Protein AF-A0A383E8A1-F1 (afdb_monomer)

pLDDT: mean 84.48, std 9.73, range [50.38, 95.12]

Secondary structure (DSSP, 8-state):
---HHHHHHHHT----EEEEEE-TT----TT-GGGPPTTEEEEEESSSTT-EEEEEEEEEEEGGGEEEEEEEE-TTT--EEEEEEE-HHHHHHHHHHHHTTTTSBEEEEETTEEEE--B--S---SSEEEE-SS--HHHHHHHHHHHHH---SS-----------HHHHHHHHHHHHHHHHHHHHHHHHHHHHHHTHHHHHHHHHHHHHHHHHHHHHHHTT----HHHHHH-

Structure (mmCIF, N/CA/C/O backbone):
data_AF-A0A383E8A1-F1
#
_entry.id   AF-A0A383E8A1-F1
#
loop_
_atom_site.group_PDB
_atom_site.id
_atom_site.type_symbol
_atom_site.label_atom_id
_atom_site.label_alt_id
_atom_site.label_comp_id
_atom_site.label_asym_id
_atom_site.label_entity_id
_atom_site.label_seq_id
_atom_site.pdbx_PDB_ins_code
_atom_site.Cartn_x
_atom_site.Cartn_y
_atom_site.Cartn_z
_atom_site.occupancy
_atom_site.B_iso_or_equiv
_atom_site.auth_seq_id
_atom_site.auth_comp_id
_atom_site.auth_asym_id
_atom_site.auth_atom_id
_atom_site.pdbx_PDB_model_num
ATOM 1 N N . LEU A 1 1 ? 12.518 2.433 -11.054 1.00 50.38 1 LEU A N 1
ATOM 2 C CA . LEU A 1 1 ? 12.290 1.403 -10.007 1.00 50.38 1 LEU A CA 1
ATOM 3 C C . LEU A 1 1 ? 13.222 1.806 -8.884 1.00 50.38 1 LEU A C 1
ATOM 5 O O . LEU A 1 1 ? 14.350 1.339 -8.847 1.00 50.38 1 LEU A O 1
ATOM 9 N N . ASP A 1 2 ? 12.811 2.803 -8.103 1.00 59.44 2 ASP A N 1
ATOM 10 C CA . ASP A 1 2 ? 13.796 3.727 -7.521 1.00 59.44 2 ASP A CA 1
ATOM 11 C C . ASP A 1 2 ? 14.198 3.368 -6.086 1.00 59.44 2 ASP A C 1
ATOM 13 O O . ASP A 1 2 ? 15.206 3.873 -5.607 1.00 59.44 2 ASP A O 1
ATOM 17 N N . ASP A 1 3 ? 13.490 2.432 -5.443 1.00 72.12 3 ASP A N 1
ATOM 18 C CA . ASP A 1 3 ? 13.903 1.875 -4.153 1.00 72.12 3 ASP A CA 1
ATOM 19 C C . ASP A 1 3 ? 13.436 0.410 -3.970 1.00 72.12 3 ASP A C 1
ATOM 21 O O . ASP A 1 3 ? 12.262 0.152 -3.675 1.00 72.12 3 ASP A O 1
ATOM 25 N N . PRO A 1 4 ? 14.323 -0.582 -4.171 1.00 75.44 4 PRO A N 1
ATOM 26 C CA . PRO A 1 4 ? 14.000 -1.982 -3.927 1.00 75.44 4 PRO A CA 1
ATOM 27 C C . PRO A 1 4 ? 13.783 -2.297 -2.440 1.00 75.44 4 PRO A C 1
ATOM 29 O O . PRO A 1 4 ? 13.060 -3.248 -2.146 1.00 75.44 4 PRO A O 1
ATOM 32 N N . GLU A 1 5 ? 14.350 -1.536 -1.498 1.00 78.12 5 GLU A N 1
ATOM 33 C CA . GLU A 1 5 ? 14.143 -1.779 -0.063 1.00 78.12 5 GLU A CA 1
ATOM 34 C C . GLU A 1 5 ? 12.720 -1.437 0.371 1.00 78.12 5 GLU A C 1
ATOM 36 O O . GLU A 1 5 ? 12.094 -2.209 1.102 1.00 78.12 5 GLU A O 1
ATOM 41 N N . ARG A 1 6 ? 12.158 -0.348 -0.160 1.00 75.25 6 ARG A N 1
ATOM 42 C CA . ARG A 1 6 ? 10.754 0.016 0.065 1.00 75.25 6 ARG A CA 1
ATOM 43 C C . ARG A 1 6 ? 9.785 -1.078 -0.383 1.00 75.25 6 ARG A C 1
ATOM 45 O O . ARG A 1 6 ? 8.838 -1.401 0.322 1.00 75.25 6 ARG A O 1
ATOM 52 N N . ILE A 1 7 ? 10.014 -1.697 -1.540 1.00 75.31 7 ILE A N 1
ATOM 53 C CA . ILE A 1 7 ? 9.148 -2.797 -1.995 1.00 75.31 7 ILE A CA 1
ATOM 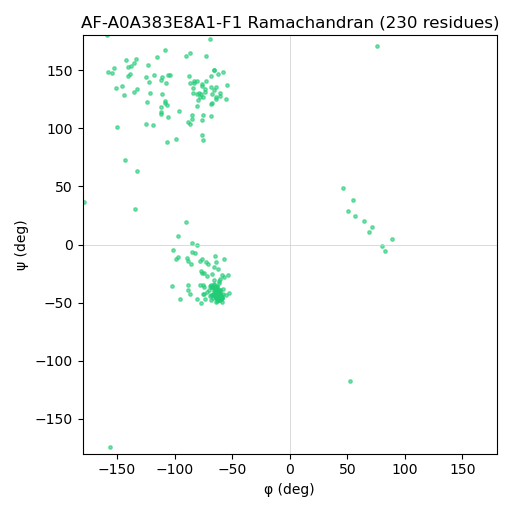54 C C . ILE A 1 7 ? 9.306 -4.026 -1.089 1.00 75.31 7 ILE A C 1
ATOM 56 O O . ILE A 1 7 ? 8.319 -4.702 -0.802 1.00 75.31 7 ILE A O 1
ATOM 60 N N . LYS A 1 8 ? 10.519 -4.306 -0.591 1.00 76.62 8 LYS A N 1
ATOM 61 C CA . LYS A 1 8 ? 10.756 -5.413 0.353 1.00 76.62 8 LYS A CA 1
ATOM 62 C C . LYS A 1 8 ? 9.971 -5.225 1.651 1.00 76.62 8 LYS A C 1
ATOM 64 O O . LYS A 1 8 ? 9.365 -6.187 2.119 1.00 76.62 8 LYS A O 1
ATOM 69 N N . SER A 1 9 ? 9.956 -4.014 2.213 1.00 75.94 9 SER A N 1
ATOM 70 C CA . SER A 1 9 ? 9.214 -3.744 3.450 1.00 75.94 9 SER A CA 1
ATOM 71 C C . SER A 1 9 ? 7.704 -3.912 3.261 1.00 75.94 9 SER A C 1
ATOM 73 O O . SER A 1 9 ? 7.050 -4.466 4.140 1.00 75.94 9 SER A O 1
ATOM 75 N N . LEU A 1 10 ? 7.167 -3.534 2.096 1.00 76.12 10 LEU A N 1
ATOM 76 C CA . LEU A 1 10 ? 5.751 -3.720 1.769 1.00 76.12 10 LEU A CA 1
ATOM 77 C C . LEU A 1 10 ? 5.389 -5.192 1.507 1.00 76.12 10 LEU A C 1
ATOM 79 O O . LEU A 1 10 ? 4.352 -5.659 1.966 1.00 76.12 10 LEU A O 1
ATOM 83 N N . LEU A 1 11 ? 6.239 -5.949 0.806 1.00 72.75 11 LEU A N 1
ATOM 84 C CA . LEU A 1 11 ? 5.983 -7.363 0.490 1.00 72.75 11 LEU A CA 1
ATOM 85 C C . LEU A 1 11 ? 6.158 -8.306 1.690 1.00 72.75 11 LEU A C 1
ATOM 87 O O . LEU A 1 11 ? 5.589 -9.395 1.696 1.00 72.75 11 LEU A O 1
ATOM 91 N N . GLY A 1 12 ? 6.962 -7.923 2.683 1.00 71.69 12 GLY A N 1
ATOM 92 C CA . GLY A 1 12 ? 7.163 -8.710 3.902 1.00 71.69 12 GLY A CA 1
ATOM 93 C C . GLY A 1 12 ? 6.022 -8.598 4.919 1.00 71.69 12 GLY A C 1
ATOM 94 O O . GLY A 1 12 ? 5.966 -9.395 5.856 1.00 71.69 12 GLY A O 1
ATOM 95 N N . GLN A 1 13 ? 5.121 -7.622 4.762 1.00 74.00 13 GLN A N 1
ATOM 96 C CA . GLN A 1 13 ? 3.993 -7.420 5.671 1.00 74.00 13 GLN A CA 1
ATOM 97 C C . GLN A 1 13 ? 2.848 -8.377 5.357 1.00 74.00 13 GLN A C 1
ATOM 99 O O . GLN A 1 13 ? 2.540 -8.646 4.200 1.00 74.00 13 GLN A O 1
ATOM 104 N N . THR A 1 14 ? 2.194 -8.889 6.403 1.00 74.94 14 THR A N 1
ATOM 105 C CA . THR A 1 14 ? 1.073 -9.822 6.219 1.00 74.94 14 THR A CA 1
ATOM 106 C C . THR A 1 14 ? -0.183 -9.071 5.785 1.00 74.94 14 THR A C 1
ATOM 108 O O . THR A 1 14 ? -1.031 -9.669 5.133 1.00 74.94 14 THR A O 1
ATOM 111 N N . ALA A 1 15 ? -0.292 -7.775 6.109 1.00 82.56 15 ALA A N 1
ATOM 112 C CA . ALA A 1 15 ? -1.402 -6.893 5.751 1.00 82.56 15 ALA A CA 1
ATOM 113 C C . ALA A 1 15 ? -2.772 -7.439 6.198 1.00 82.56 15 ALA A C 1
ATOM 115 O O . ALA A 1 15 ? -3.792 -7.324 5.509 1.00 82.56 15 ALA A O 1
ATOM 116 N N . LYS A 1 16 ? -2.820 -8.051 7.386 1.00 88.50 16 LYS A N 1
ATOM 117 C CA . LYS A 1 16 ? -4.042 -8.609 7.961 1.00 88.50 16 LYS A CA 1
ATOM 118 C C . LYS A 1 16 ? -4.933 -7.492 8.499 1.00 88.50 16 LYS A C 1
ATOM 120 O O . LYS A 1 16 ? -4.861 -7.120 9.670 1.00 88.50 16 LYS A O 1
ATOM 125 N N . LEU A 1 17 ? -5.813 -6.995 7.635 1.00 90.88 17 LEU A N 1
ATOM 126 C CA . LEU A 1 17 ? -6.834 -6.012 7.987 1.00 90.88 17 LEU A CA 1
ATOM 127 C C . LEU A 1 17 ? -8.008 -6.674 8.725 1.00 90.88 17 LEU A C 1
ATOM 129 O O . LEU A 1 17 ? -8.601 -7.639 8.241 1.00 90.88 17 LEU A O 1
ATOM 133 N N . THR A 1 18 ? -8.402 -6.128 9.873 1.00 93.00 18 THR A N 1
ATOM 134 C CA . THR A 1 18 ? -9.615 -6.533 10.593 1.00 93.00 18 THR A CA 1
ATOM 135 C C . THR A 1 18 ? -10.342 -5.336 11.191 1.00 93.00 18 THR A C 1
ATOM 137 O O . THR A 1 18 ? -9.732 -4.377 11.652 1.00 93.00 18 THR A O 1
ATOM 140 N N . PHE A 1 19 ? -11.668 -5.411 11.214 1.00 93.31 19 PHE A N 1
ATOM 141 C CA . PHE A 1 19 ? -12.538 -4.414 11.820 1.00 93.31 19 PHE A CA 1
ATOM 142 C C . PHE A 1 19 ? -13.152 -4.982 13.092 1.00 93.31 19 PHE A C 1
ATOM 144 O O . PHE A 1 19 ? -13.828 -6.020 13.072 1.00 93.31 19 PHE A O 1
ATOM 151 N N . GLN A 1 20 ? -12.907 -4.305 14.207 1.00 94.12 20 GLN A N 1
ATOM 152 C CA . GLN A 1 20 ? -13.228 -4.784 15.546 1.00 94.12 20 GLN A CA 1
ATOM 153 C C . GLN A 1 20 ? -13.812 -3.643 16.388 1.00 94.12 20 GLN A C 1
ATOM 155 O O . GLN A 1 20 ? -13.569 -2.468 16.137 1.00 94.12 20 GLN A O 1
ATOM 160 N N . LEU A 1 21 ? -14.627 -3.966 17.392 1.00 92.88 21 LEU A N 1
ATOM 161 C CA . LEU A 1 21 ? -15.168 -2.939 18.290 1.00 92.88 21 LEU A CA 1
ATOM 162 C C . LEU A 1 21 ? -14.157 -2.601 19.383 1.00 92.88 21 LEU A C 1
ATOM 164 O O . LEU A 1 21 ? -13.578 -3.508 19.982 1.00 92.88 21 LEU A O 1
ATOM 168 N N . VAL A 1 22 ? -14.032 -1.314 19.700 1.00 90.38 22 VAL A N 1
ATOM 169 C CA . VAL A 1 22 ? -13.313 -0.872 20.899 1.00 90.38 22 VAL A CA 1
ATOM 170 C C . VAL A 1 22 ? -14.170 -1.176 22.125 1.00 90.38 22 VAL A C 1
ATOM 172 O O . VAL A 1 22 ? -15.375 -0.904 22.151 1.00 90.38 22 VAL A O 1
ATOM 175 N N . ASP A 1 23 ? -13.556 -1.751 23.151 1.00 87.25 23 ASP A N 1
ATOM 176 C CA . ASP A 1 23 ? -14.204 -2.011 24.424 1.00 87.25 23 ASP A CA 1
ATOM 177 C C . ASP A 1 23 ? -14.065 -0.799 25.344 1.00 87.25 23 ASP A C 1
ATOM 179 O O . ASP A 1 23 ? -13.003 -0.526 25.888 1.00 87.25 23 ASP A O 1
ATOM 183 N N . GLN A 1 24 ? -15.154 -0.055 25.522 1.00 81.00 24 GLN A N 1
ATOM 184 C CA . GLN A 1 24 ? -15.161 1.157 26.348 1.00 81.00 24 GLN A CA 1
ATOM 185 C C . GLN A 1 24 ? -15.328 0.881 27.847 1.00 81.00 24 GLN A C 1
ATOM 187 O O . GLN A 1 24 ? -15.250 1.801 28.657 1.00 81.00 24 GLN A O 1
ATOM 192 N N . THR A 1 25 ? -15.599 -0.365 28.246 1.00 75.31 25 THR A N 1
ATOM 193 C CA . THR A 1 25 ? -15.833 -0.711 29.658 1.00 75.31 25 THR A CA 1
ATOM 194 C C . THR A 1 25 ? -14.557 -0.692 30.498 1.00 75.31 25 THR A C 1
ATOM 196 O O . THR A 1 25 ? -14.630 -0.708 31.724 1.00 75.31 25 THR A O 1
ATOM 199 N N . ALA A 1 26 ? -13.393 -0.678 29.850 1.00 67.69 26 ALA A N 1
ATOM 200 C CA . ALA A 1 26 ? -12.091 -0.564 30.480 1.00 67.69 26 ALA A CA 1
ATOM 201 C C . ALA A 1 26 ? -11.207 0.374 29.647 1.00 67.69 26 ALA A C 1
ATOM 203 O O . ALA A 1 26 ? -11.309 0.403 28.425 1.00 67.69 26 ALA A O 1
ATOM 204 N N . SER A 1 27 ? -10.327 1.120 30.310 1.00 66.56 27 SER A N 1
ATOM 205 C CA . SER A 1 27 ? -9.227 1.837 29.660 1.00 66.56 27 SER A CA 1
ATOM 206 C C . SER A 1 27 ? -7.930 1.096 29.953 1.00 66.56 27 SER A C 1
ATOM 208 O O . SER A 1 27 ? -7.786 0.524 31.038 1.00 66.56 27 SER A O 1
ATOM 210 N N . TYR A 1 28 ? -6.995 1.100 29.003 1.00 64.62 28 TYR A N 1
ATOM 211 C CA . TYR A 1 28 ? -5.670 0.538 29.237 1.00 64.62 28 TYR A CA 1
ATOM 212 C C . TYR A 1 28 ? -4.961 1.344 30.334 1.00 64.62 28 TYR A C 1
ATOM 214 O O . TYR A 1 28 ? -4.853 2.565 30.238 1.00 64.62 28 TYR A O 1
ATOM 222 N N . ASP A 1 29 ? -4.510 0.654 31.382 1.00 66.62 29 ASP A N 1
ATOM 223 C CA . ASP A 1 29 ? -3.702 1.216 32.463 1.00 66.62 29 ASP A CA 1
ATOM 224 C C . ASP A 1 29 ? -2.289 0.608 32.373 1.00 66.62 29 ASP A C 1
ATOM 226 O O . ASP A 1 29 ? -2.138 -0.596 32.621 1.00 66.62 29 ASP A O 1
ATOM 230 N N . PRO A 1 30 ? -1.254 1.403 32.029 1.00 64.31 30 PRO A N 1
ATOM 231 C CA . PRO A 1 30 ? 0.130 0.936 31.933 1.00 64.31 30 PRO A CA 1
ATOM 232 C C . PRO A 1 30 ? 0.657 0.300 33.226 1.00 64.31 30 PRO A C 1
ATOM 234 O O . PRO A 1 30 ? 1.522 -0.572 33.172 1.00 64.31 30 PRO A O 1
ATOM 237 N N . ASN A 1 31 ? 0.125 0.706 34.384 1.00 62.84 31 ASN A N 1
ATOM 238 C CA . ASN A 1 31 ? 0.554 0.222 35.695 1.00 62.84 31 ASN A CA 1
ATOM 239 C C . ASN A 1 31 ? -0.208 -1.033 36.145 1.00 62.84 31 ASN A C 1
ATOM 241 O O . ASN A 1 31 ? 0.187 -1.679 37.117 1.00 62.84 31 ASN A O 1
ATOM 245 N N . ASN A 1 32 ? -1.294 -1.402 35.458 1.00 64.69 32 ASN A N 1
ATOM 246 C CA . ASN A 1 32 ? -2.062 -2.602 35.774 1.00 64.69 32 ASN A CA 1
ATOM 247 C C . ASN A 1 32 ? -2.606 -3.307 34.513 1.00 64.69 32 ASN A C 1
ATOM 249 O O . ASN A 1 32 ? -3.819 -3.326 34.271 1.00 64.69 32 ASN A O 1
ATOM 253 N N . PRO A 1 33 ? -1.731 -3.975 33.735 1.00 63.06 33 PRO A N 1
ATOM 254 C CA . PRO A 1 33 ? -2.104 -4.628 32.477 1.00 63.06 33 PRO A CA 1
ATOM 255 C C . PRO A 1 33 ? -3.081 -5.810 32.638 1.00 63.06 33 PRO A C 1
ATOM 257 O O . PRO A 1 33 ? -3.630 -6.293 31.653 1.00 63.06 33 PRO A O 1
ATOM 260 N N . LYS A 1 34 ? -3.351 -6.283 33.866 1.00 60.41 34 LYS A N 1
ATOM 261 C CA . LYS A 1 34 ? -4.276 -7.403 34.144 1.00 60.41 34 LYS A CA 1
ATOM 262 C C . LYS A 1 34 ? -5.759 -7.015 34.146 1.00 60.41 34 LYS A C 1
ATOM 264 O O . LYS A 1 34 ? -6.606 -7.880 34.355 1.00 60.41 34 LYS A O 1
ATOM 269 N N . LYS A 1 35 ? -6.095 -5.745 33.913 1.00 67.44 35 LYS A N 1
ATOM 270 C CA . LYS A 1 35 ? -7.481 -5.248 33.928 1.00 67.44 35 LYS A CA 1
ATOM 271 C C . LYS A 1 35 ? -8.189 -5.321 32.566 1.00 67.44 35 LYS A C 1
ATOM 273 O O . LYS A 1 35 ? -9.179 -4.625 32.355 1.00 67.44 35 LYS A O 1
ATOM 278 N N . ILE A 1 36 ? -7.690 -6.144 31.643 1.00 77.38 36 ILE A N 1
ATOM 279 C CA . ILE A 1 36 ? -8.300 -6.339 30.324 1.00 77.38 36 ILE A CA 1
ATOM 280 C C . ILE A 1 36 ? -9.496 -7.303 30.467 1.00 77.38 36 ILE A C 1
ATOM 282 O O . ILE A 1 36 ? -9.315 -8.414 30.975 1.00 77.38 36 ILE A O 1
ATOM 286 N N . PRO A 1 37 ? -10.714 -6.914 30.041 1.00 79.31 37 PRO A N 1
ATOM 287 C CA . PRO A 1 37 ? -11.884 -7.788 30.067 1.00 79.31 37 PRO A CA 1
ATOM 288 C C . PRO A 1 37 ? -11.676 -9.082 29.269 1.00 79.31 37 PRO A C 1
ATOM 290 O O . PRO A 1 37 ? -10.983 -9.108 28.250 1.00 79.31 37 PRO A O 1
ATOM 293 N N . ILE A 1 38 ? -12.314 -10.171 29.708 1.00 81.44 38 ILE A N 1
ATOM 294 C CA . ILE A 1 38 ? -12.272 -11.452 28.992 1.00 81.44 38 ILE A CA 1
ATOM 295 C C . ILE A 1 38 ? -12.863 -11.260 27.590 1.00 81.44 38 ILE A C 1
ATOM 297 O O . ILE A 1 38 ? -13.984 -10.780 27.439 1.00 81.44 38 ILE A O 1
ATOM 301 N N . GLY A 1 39 ? -12.115 -11.674 26.566 1.00 84.56 39 GLY A N 1
ATOM 302 C CA . GLY A 1 39 ? -12.511 -11.506 25.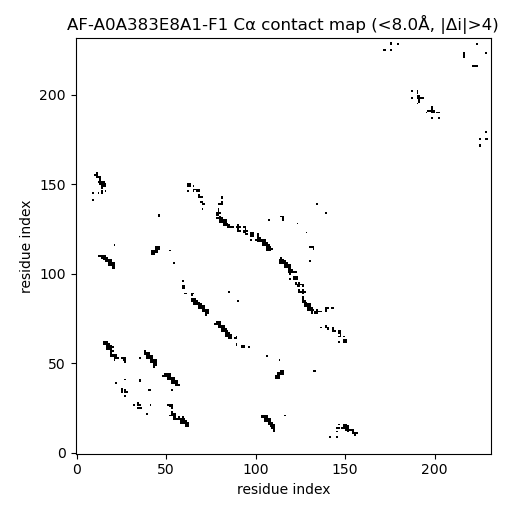165 1.00 84.56 39 GLY A CA 1
ATOM 303 C C . GLY A 1 39 ? -12.058 -10.188 24.532 1.00 84.56 39 GLY A C 1
ATOM 304 O O . GLY A 1 39 ? -12.380 -9.956 23.367 1.00 84.56 39 GLY A O 1
ATOM 305 N N . SER A 1 40 ? -11.282 -9.380 25.254 1.00 87.88 40 SER A N 1
ATOM 306 C CA . SER A 1 40 ? -10.626 -8.178 24.744 1.00 87.88 40 SER A CA 1
ATOM 307 C C . SER A 1 40 ? -9.098 -8.324 24.787 1.00 87.88 40 SER A C 1
ATOM 309 O O . SER A 1 40 ? -8.555 -9.198 25.467 1.00 87.88 40 SER A O 1
ATOM 311 N N . GLU A 1 41 ? -8.399 -7.502 24.018 1.00 88.88 41 GLU A N 1
ATOM 312 C CA . GLU A 1 41 ? -6.941 -7.410 23.957 1.00 88.88 41 GLU A CA 1
ATOM 313 C C . GLU A 1 41 ? -6.507 -5.952 23.837 1.00 88.88 41 GLU A C 1
ATOM 315 O O . GLU A 1 41 ? -7.271 -5.114 23.368 1.00 88.88 41 GLU A O 1
ATOM 320 N N . ALA A 1 42 ? -5.305 -5.633 24.310 1.00 88.19 42 ALA A N 1
ATOM 321 C CA . ALA A 1 42 ? -4.754 -4.290 24.201 1.00 88.19 42 ALA A CA 1
ATOM 322 C C . ALA A 1 42 ? -3.847 -4.221 22.972 1.00 88.19 42 ALA A C 1
ATOM 324 O O . ALA A 1 42 ? -2.813 -4.886 22.947 1.00 88.19 42 ALA A O 1
ATOM 325 N N . LEU A 1 43 ? -4.232 -3.412 21.988 1.00 88.88 43 LEU A N 1
ATOM 326 C CA . LEU A 1 43 ? -3.465 -3.178 20.767 1.00 88.88 43 LEU A CA 1
ATOM 327 C C . LEU A 1 43 ? -2.915 -1.754 20.763 1.00 88.88 43 LEU A C 1
ATOM 329 O O . LEU A 1 43 ? -3.565 -0.829 21.255 1.00 88.88 43 LEU A O 1
ATOM 333 N N . GLU A 1 44 ? -1.710 -1.584 20.232 1.00 88.94 44 GLU A N 1
ATOM 334 C CA . GLU A 1 44 ? -1.060 -0.275 20.134 1.00 88.94 44 GLU A CA 1
ATOM 335 C C . GLU A 1 44 ? -1.710 0.584 19.049 1.00 88.94 44 GLU A C 1
ATOM 337 O O . GLU A 1 44 ? -2.108 0.076 18.001 1.00 88.94 44 GLU A O 1
ATOM 342 N N . SER A 1 45 ? -1.851 1.878 19.334 1.00 86.31 45 SER A N 1
ATOM 343 C CA . SER A 1 45 ? -2.250 2.882 18.351 1.00 86.31 45 SER A CA 1
ATOM 344 C C . SER A 1 45 ? -1.072 3.215 17.447 1.00 86.31 45 SER A C 1
ATOM 346 O O . SER A 1 45 ? 0.039 3.407 17.939 1.00 86.31 45 SER A O 1
ATOM 348 N N . ASP A 1 46 ? -1.330 3.313 16.149 1.00 83.81 46 ASP A N 1
ATOM 349 C CA . ASP A 1 46 ? -0.346 3.776 15.171 1.00 83.81 46 ASP A CA 1
ATOM 350 C C . ASP A 1 46 ? -0.209 5.311 15.195 1.00 83.81 46 ASP A C 1
ATOM 352 O O . ASP A 1 46 ? 0.889 5.844 15.094 1.00 83.81 46 ASP A O 1
ATOM 356 N N . ASP A 1 47 ? -1.317 6.015 15.446 1.00 75.75 47 ASP A N 1
ATOM 357 C CA . ASP A 1 47 ?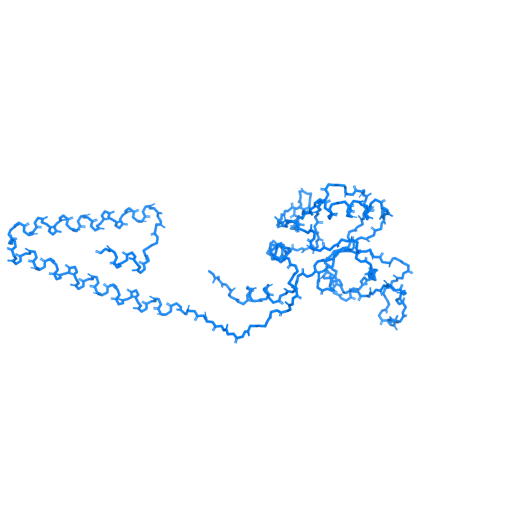 -1.397 7.484 15.465 1.00 75.75 47 ASP A CA 1
ATOM 358 C C . ASP A 1 47 ? -0.763 8.099 16.732 1.00 75.75 47 ASP A C 1
ATOM 360 O O . ASP A 1 47 ? -0.114 9.143 16.703 1.00 75.75 47 ASP A O 1
ATOM 364 N N . VAL A 1 48 ? -0.906 7.431 17.886 1.00 77.31 48 VAL A N 1
ATOM 365 C CA . VAL A 1 48 ? -0.456 7.966 19.185 1.00 77.31 48 VAL A CA 1
ATOM 366 C C . VAL A 1 48 ? 0.490 6.993 19.877 1.00 77.31 48 VAL A C 1
ATOM 368 O O . VAL A 1 48 ? 0.065 6.012 20.493 1.00 77.31 48 VAL A O 1
ATOM 371 N N . ALA A 1 49 ? 1.784 7.318 19.841 1.00 76.94 49 ALA A N 1
ATOM 372 C CA . ALA A 1 49 ? 2.832 6.526 20.475 1.00 76.94 49 ALA A CA 1
ATOM 373 C C . ALA A 1 49 ? 2.555 6.298 21.974 1.00 76.94 49 ALA A C 1
ATOM 375 O O . ALA A 1 49 ? 2.359 7.234 22.750 1.00 76.94 49 ALA A O 1
ATOM 376 N N . GLY A 1 50 ? 2.549 5.028 22.390 1.00 76.00 50 GLY A N 1
ATOM 377 C CA . GLY A 1 50 ? 2.318 4.620 23.780 1.00 76.00 50 GLY A CA 1
ATOM 378 C C . GLY A 1 50 ? 0.846 4.540 24.200 1.00 76.00 50 GLY A C 1
ATOM 379 O O . GLY A 1 50 ? 0.562 4.055 2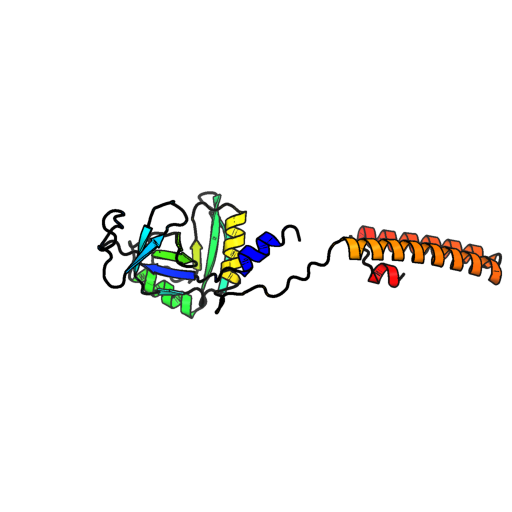5.299 1.00 76.00 50 GLY A O 1
ATOM 380 N N . TYR A 1 51 ? -0.097 4.946 23.343 1.00 82.31 51 TYR A N 1
ATOM 381 C CA . TYR A 1 51 ? -1.522 4.731 23.579 1.00 82.31 51 TYR A CA 1
ATOM 382 C C . TYR A 1 51 ? -1.937 3.332 23.113 1.00 82.31 51 TYR A C 1
ATOM 384 O O . TYR A 1 51 ? -1.577 2.895 22.021 1.00 82.31 51 TYR A O 1
ATOM 392 N N . LYS A 1 52 ? -2.718 2.623 23.937 1.00 87.19 52 LYS A N 1
ATOM 393 C CA . LYS A 1 52 ? -3.282 1.316 23.579 1.00 87.19 52 LYS A CA 1
ATOM 394 C C . LYS A 1 52 ? -4.796 1.351 23.649 1.00 87.19 52 LYS A C 1
ATOM 396 O O . LYS A 1 52 ? -5.368 1.745 24.666 1.00 87.19 52 LYS A O 1
ATOM 401 N N . TYR A 1 53 ? -5.439 0.874 22.593 1.00 87.50 53 TYR A N 1
ATOM 402 C CA . TYR A 1 53 ? -6.871 0.628 22.596 1.00 87.50 53 TYR A CA 1
ATOM 403 C C . TYR A 1 53 ? -7.147 -0.770 23.136 1.00 87.50 53 TYR A C 1
ATOM 405 O O . TYR A 1 53 ? -6.470 -1.733 22.781 1.00 87.50 53 TYR A O 1
ATOM 413 N N . ILE A 1 54 ? -8.185 -0.898 23.959 1.00 90.12 54 ILE A N 1
ATOM 414 C CA . ILE A 1 54 ? -8.733 -2.208 24.302 1.00 90.12 54 ILE A CA 1
ATOM 415 C C . ILE A 1 54 ? -9.727 -2.584 23.205 1.00 90.12 54 ILE A C 1
ATOM 417 O O . ILE A 1 54 ? -10.775 -1.957 23.062 1.00 90.12 54 ILE A O 1
ATOM 421 N N . ILE A 1 55 ? -9.388 -3.592 22.413 1.00 91.31 55 ILE A N 1
ATOM 422 C CA . ILE A 1 55 ? -10.167 -4.070 21.275 1.00 91.31 55 ILE A CA 1
ATOM 423 C C . ILE A 1 55 ? -10.801 -5.412 21.622 1.00 91.31 55 ILE A C 1
ATOM 425 O O . ILE A 1 55 ? -10.181 -6.273 22.242 1.00 91.31 55 ILE A O 1
ATOM 429 N N . ARG A 1 56 ? -12.057 -5.618 21.228 1.00 92.19 56 ARG A N 1
ATOM 430 C CA . ARG A 1 56 ? -12.721 -6.917 21.376 1.00 92.19 56 ARG A CA 1
ATOM 431 C C . ARG A 1 56 ? -12.207 -7.881 20.319 1.00 92.19 56 ARG A C 1
ATOM 433 O O . ARG A 1 56 ? -12.432 -7.629 19.144 1.00 92.19 56 ARG A O 1
ATOM 440 N N . LYS A 1 57 ? -11.734 -9.061 20.729 1.00 90.62 57 LYS A N 1
ATOM 441 C CA . LYS A 1 57 ? -11.199 -10.125 19.851 1.00 90.62 57 LYS A CA 1
ATOM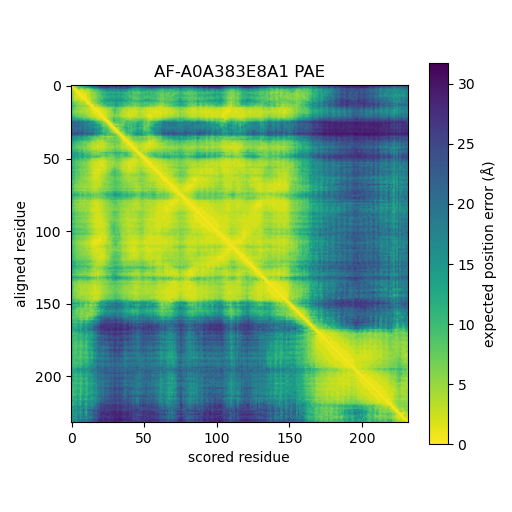 442 C C . LYS A 1 57 ? -12.164 -10.626 18.768 1.00 90.62 57 LYS A C 1
ATOM 444 O O . LYS A 1 57 ? -11.787 -11.392 17.884 1.00 90.62 57 LYS A O 1
ATOM 449 N N . ARG A 1 58 ? -13.452 -10.277 18.857 1.00 91.69 58 ARG A N 1
ATOM 450 C CA . ARG A 1 58 ? -14.450 -10.642 17.848 1.00 91.69 58 ARG A CA 1
ATOM 451 C C . ARG A 1 58 ? -14.286 -9.752 16.615 1.00 91.69 58 ARG A C 1
ATOM 453 O O . ARG A 1 58 ? -14.744 -8.611 16.607 1.00 91.69 58 ARG A O 1
ATOM 460 N N . ILE A 1 59 ? -13.757 -10.345 15.550 1.00 92.94 59 ILE A N 1
ATOM 461 C CA . ILE A 1 59 ? -13.694 -9.744 14.216 1.00 92.94 59 ILE A CA 1
ATOM 462 C C . ILE A 1 59 ? -15.110 -9.605 13.648 1.00 92.94 59 ILE A C 1
ATOM 464 O O . ILE A 1 59 ? -15.843 -10.589 13.529 1.00 92.94 59 ILE A O 1
ATOM 468 N N . MET A 1 60 ? -15.503 -8.375 13.315 1.00 92.75 60 MET A N 1
ATOM 469 C CA . MET A 1 60 ? -16.804 -8.088 12.701 1.00 92.75 60 MET A CA 1
ATOM 470 C C . MET A 1 60 ? -16.747 -8.235 11.183 1.00 92.75 60 MET A C 1
ATOM 472 O O . MET A 1 60 ? -17.661 -8.797 10.577 1.00 92.75 60 MET A O 1
ATOM 476 N N . VAL A 1 61 ? -15.666 -7.737 10.581 1.00 92.88 61 VAL A N 1
ATOM 477 C CA . VAL A 1 61 ? -15.365 -7.834 9.148 1.00 92.88 61 VAL A CA 1
ATOM 478 C C . VAL A 1 61 ? -13.854 -7.950 9.002 1.00 92.88 61 VAL A C 1
ATOM 480 O O . VAL A 1 61 ? -13.130 -7.242 9.697 1.00 92.88 61 VAL A O 1
ATOM 483 N N . GLY A 1 62 ? -13.375 -8.846 8.148 1.00 91.50 62 GLY A N 1
ATOM 484 C CA . GLY A 1 62 ? -11.954 -8.963 7.837 1.00 91.50 62 GLY A CA 1
ATOM 485 C C . GLY A 1 62 ? -11.626 -8.467 6.429 1.00 91.50 62 GLY A C 1
ATOM 486 O O . GLY A 1 62 ? -12.517 -8.223 5.607 1.00 91.50 62 GLY A O 1
ATOM 487 N N . GLY A 1 63 ? -10.332 -8.290 6.171 1.00 88.12 63 GLY A N 1
ATOM 488 C CA . GLY A 1 63 ? -9.784 -7.856 4.890 1.00 88.12 63 GLY A CA 1
ATOM 489 C C . GLY A 1 63 ? -10.017 -8.845 3.749 1.00 88.12 63 GLY A C 1
ATOM 490 O O . GLY A 1 63 ? -9.942 -8.448 2.595 1.00 88.12 63 GLY A O 1
ATOM 491 N N . GLU A 1 64 ? -10.389 -10.098 4.030 1.00 88.62 64 GLU A N 1
ATOM 492 C CA . GLU A 1 64 ? -10.745 -11.079 2.997 1.00 88.62 64 GLU A CA 1
ATOM 493 C C . GLU A 1 64 ? -11.974 -10.674 2.174 1.00 88.62 64 GLU A C 1
ATOM 495 O O . GLU A 1 64 ? -12.177 -11.178 1.073 1.00 88.62 64 GLU A O 1
ATOM 500 N N . ASN A 1 65 ? -12.810 -9.781 2.712 1.00 91.44 65 ASN A N 1
ATOM 501 C CA . ASN A 1 65 ? -13.969 -9.244 2.010 1.00 91.44 65 ASN A CA 1
ATOM 502 C C . ASN A 1 65 ? -13.690 -7.881 1.352 1.00 91.44 65 ASN A C 1
ATOM 504 O O . ASN A 1 65 ? -14.633 -7.245 0.878 1.00 91.44 65 ASN A O 1
ATOM 508 N N . LEU A 1 66 ? -12.443 -7.398 1.347 1.00 91.81 66 LEU A N 1
ATOM 509 C CA . LEU A 1 66 ? -12.045 -6.154 0.686 1.00 91.81 66 LEU A CA 1
ATOM 510 C C . LEU A 1 66 ? -11.896 -6.385 -0.824 1.00 91.81 66 LEU A C 1
ATOM 512 O O . LEU A 1 66 ? -11.238 -7.326 -1.251 1.00 91.81 66 LEU A O 1
ATOM 516 N N . VAL A 1 67 ? -12.508 -5.525 -1.635 1.00 92.00 67 VAL A N 1
ATOM 517 C CA . VAL A 1 67 ? -12.434 -5.589 -3.107 1.00 92.00 67 VAL A CA 1
ATOM 518 C C . VAL A 1 67 ? -11.469 -4.554 -3.654 1.00 92.00 67 VAL A C 1
ATOM 520 O O . VAL A 1 67 ? -10.836 -4.783 -4.679 1.00 92.00 67 VAL A O 1
ATOM 523 N N . ASP A 1 68 ? -11.409 -3.388 -3.020 1.00 92.38 68 ASP A N 1
ATOM 524 C CA . ASP A 1 68 ? -10.645 -2.257 -3.527 1.00 92.38 68 ASP A CA 1
ATOM 525 C C . ASP A 1 68 ? -10.240 -1.329 -2.384 1.00 92.38 68 ASP A C 1
ATOM 527 O O . ASP A 1 68 ? -10.988 -1.169 -1.412 1.00 92.38 68 ASP A O 1
ATOM 531 N N . ALA A 1 69 ? -9.073 -0.710 -2.535 1.00 93.25 69 ALA A N 1
ATOM 532 C CA . ALA A 1 69 ? -8.580 0.350 -1.671 1.00 93.25 69 ALA A CA 1
ATOM 533 C C . ALA A 1 69 ? -7.803 1.367 -2.513 1.00 93.25 69 ALA A C 1
ATOM 535 O O . ALA A 1 69 ? -6.923 1.001 -3.297 1.00 93.25 69 ALA A O 1
ATOM 536 N N . GLN A 1 70 ? -8.145 2.644 -2.372 1.00 94.06 70 GLN A N 1
ATOM 537 C CA . GLN A 1 70 ? -7.565 3.726 -3.159 1.00 94.06 70 GLN A CA 1
ATOM 538 C C . GLN A 1 70 ? -7.149 4.883 -2.251 1.00 94.06 70 GLN A C 1
ATOM 540 O O . GLN A 1 70 ? -7.945 5.292 -1.394 1.00 94.06 70 GLN A O 1
ATOM 545 N N . PRO A 1 71 ? -5.937 5.435 -2.442 1.00 94.38 71 PRO A N 1
ATOM 546 C CA . PRO A 1 71 ? -5.556 6.664 -1.772 1.00 94.38 71 PRO A CA 1
ATOM 547 C C . PRO A 1 71 ? -6.390 7.818 -2.336 1.00 94.38 71 PRO A C 1
ATOM 549 O O . PRO A 1 71 ? -6.723 7.853 -3.523 1.00 94.38 71 PRO A O 1
ATOM 552 N N . GLY A 1 72 ? -6.727 8.766 -1.479 1.00 93.44 72 GLY A N 1
ATOM 553 C CA . GLY A 1 72 ? -7.475 9.960 -1.832 1.00 93.44 72 GLY A CA 1
ATOM 554 C C . GLY A 1 72 ? -7.208 11.078 -0.838 1.00 93.44 72 GLY A C 1
ATOM 555 O O . GLY A 1 72 ? -6.376 10.948 0.056 1.00 93.44 72 GLY A O 1
ATOM 556 N N . PHE A 1 73 ? -7.940 12.171 -0.997 1.00 92.25 73 PHE A N 1
ATOM 557 C CA . PHE A 1 73 ? -7.931 13.285 -0.060 1.00 92.25 73 PHE A CA 1
ATOM 558 C C . PHE A 1 73 ? -9.350 13.506 0.443 1.00 92.25 73 PHE A C 1
ATOM 560 O O . PHE A 1 73 ? -10.308 13.386 -0.327 1.00 92.25 73 PHE A O 1
ATOM 567 N N . ASP A 1 74 ? -9.494 13.795 1.732 1.00 91.06 74 ASP A N 1
ATOM 568 C CA . ASP A 1 74 ? -10.784 14.187 2.282 1.00 91.06 74 ASP A CA 1
ATOM 569 C C . ASP A 1 74 ? -11.177 15.556 1.710 1.00 91.06 74 ASP A C 1
ATOM 571 O O . ASP A 1 74 ? -10.409 16.516 1.761 1.00 91.06 74 ASP A O 1
ATOM 575 N N . ASN A 1 75 ? -12.393 15.666 1.176 1.00 89.12 75 ASN A N 1
ATOM 576 C CA . ASN A 1 75 ? -12.892 16.904 0.579 1.00 89.12 75 ASN A CA 1
ATOM 577 C C . ASN A 1 75 ? -13.075 18.044 1.596 1.00 89.12 75 ASN A C 1
ATOM 579 O O . ASN A 1 75 ? -13.195 19.197 1.187 1.00 89.12 75 ASN A O 1
ATOM 583 N N . GLN A 1 76 ? -13.159 17.743 2.896 1.00 88.38 76 GLN A N 1
ATOM 584 C CA . GLN A 1 76 ? -13.372 18.753 3.937 1.00 88.38 76 GLN A CA 1
ATOM 585 C C . GLN A 1 76 ? -12.066 19.227 4.567 1.00 88.38 76 GLN A C 1
ATOM 587 O O . GLN A 1 76 ? -11.875 20.428 4.746 1.00 88.38 76 GLN A O 1
ATOM 592 N N . THR A 1 77 ? -11.186 18.292 4.922 1.00 88.06 77 THR A N 1
ATOM 593 C CA . THR A 1 77 ? -9.938 18.596 5.640 1.00 88.06 77 THR A CA 1
ATOM 594 C C . THR A 1 77 ? -8.725 18.672 4.717 1.00 88.06 77 THR A C 1
ATOM 596 O O . THR A 1 77 ? -7.688 19.187 5.128 1.00 88.06 77 THR A O 1
ATOM 599 N N . ASN A 1 78 ? -8.852 18.221 3.462 1.00 87.69 78 ASN A N 1
ATOM 600 C CA . ASN A 1 78 ? -7.752 18.070 2.505 1.00 87.69 78 ASN A CA 1
ATOM 601 C C . ASN A 1 78 ? -6.615 17.172 3.032 1.00 87.69 78 ASN A C 1
ATOM 603 O O . ASN A 1 78 ? -5.463 17.293 2.615 1.00 87.69 78 ASN A O 1
ATOM 607 N N . GLU A 1 79 ? -6.938 16.275 3.964 1.00 90.56 79 GLU A N 1
ATOM 608 C CA . GLU A 1 79 ? -6.000 15.311 4.534 1.00 90.56 79 GLU A CA 1
ATOM 609 C C . GLU A 1 79 ? -5.954 14.039 3.676 1.00 90.56 79 GLU A C 1
ATOM 611 O O . GLU A 1 79 ? -6.990 13.624 3.141 1.00 90.56 79 GLU A O 1
ATOM 616 N N . PRO A 1 80 ? -4.785 13.388 3.543 1.00 93.19 80 PRO A N 1
ATOM 617 C CA . PRO A 1 80 ? -4.680 12.088 2.894 1.00 93.19 80 PRO A CA 1
ATOM 618 C C . PRO A 1 80 ? -5.513 11.022 3.614 1.00 93.19 80 PRO A C 1
ATOM 620 O O . PRO A 1 80 ? -5.420 10.832 4.828 1.00 93.19 80 PRO A O 1
ATOM 623 N N . ILE A 1 81 ? -6.314 10.292 2.844 1.00 93.88 81 ILE A N 1
ATOM 624 C CA . ILE A 1 81 ? -7.173 9.208 3.325 1.00 93.88 81 ILE A CA 1
ATOM 625 C C . ILE A 1 81 ? -7.034 7.981 2.432 1.00 93.88 81 ILE A C 1
ATOM 627 O O . ILE A 1 81 ? -6.660 8.073 1.262 1.00 93.88 81 ILE A O 1
ATOM 631 N N . VAL A 1 82 ? -7.413 6.821 2.963 1.00 94.06 82 VAL A N 1
ATOM 632 C CA . VAL A 1 82 ? -7.574 5.604 2.161 1.00 94.06 82 VAL A CA 1
ATOM 633 C C . VAL A 1 82 ? -9.045 5.239 2.106 1.00 94.06 82 VAL A C 1
ATOM 635 O O . VAL A 1 82 ? -9.659 4.892 3.114 1.00 94.06 82 VAL A O 1
ATOM 638 N N . THR A 1 83 ? -9.624 5.320 0.915 1.00 93.75 83 THR A N 1
ATOM 639 C CA . THR A 1 83 ? -10.985 4.843 0.666 1.00 93.75 83 THR A CA 1
ATOM 640 C C . THR A 1 83 ? -10.953 3.349 0.401 1.00 93.75 83 THR A C 1
ATOM 642 O O . THR A 1 83 ? -10.043 2.852 -0.258 1.00 93.75 83 THR A O 1
ATOM 645 N N . PHE A 1 84 ? -11.937 2.617 0.910 1.00 93.31 84 PHE A N 1
ATOM 646 C CA . PHE A 1 84 ? -12.038 1.180 0.699 1.00 93.31 84 PHE A CA 1
ATOM 647 C C . PHE A 1 84 ? -13.456 0.756 0.342 1.00 93.31 84 PHE A C 1
ATOM 649 O O . PHE A 1 84 ? -14.442 1.412 0.695 1.00 93.31 84 PHE A O 1
ATOM 656 N N . ARG A 1 85 ? -13.557 -0.386 -0.336 1.00 94.25 85 ARG A N 1
ATOM 657 C CA . ARG A 1 85 ? -14.822 -1.002 -0.733 1.00 94.25 85 ARG A CA 1
ATOM 658 C C . ARG A 1 85 ? -14.792 -2.495 -0.447 1.00 94.25 85 ARG A C 1
ATOM 660 O O . ARG A 1 85 ? -13.856 -3.189 -0.837 1.00 94.25 85 ARG A O 1
ATOM 667 N N . PHE A 1 86 ? -15.843 -2.990 0.193 1.00 95.12 86 PHE A N 1
ATOM 668 C CA . PHE A 1 86 ? -16.057 -4.412 0.423 1.00 95.12 86 PHE A CA 1
ATOM 669 C C . PHE A 1 86 ? -16.845 -5.076 -0.709 1.00 95.12 86 PHE A C 1
ATOM 671 O O . PHE A 1 86 ? -17.554 -4.428 -1.482 1.00 95.12 86 PHE A O 1
ATOM 678 N N . ASP A 1 87 ? -16.767 -6.403 -0.756 1.00 93.88 87 ASP A N 1
ATOM 679 C CA . ASP A 1 87 ? -17.660 -7.243 -1.542 1.00 93.88 87 ASP A CA 1
ATOM 680 C C . ASP A 1 87 ? -19.086 -7.241 -0.951 1.00 93.88 87 ASP A C 1
ATOM 682 O O . ASP A 1 87 ? -19.375 -6.660 0.099 1.00 93.88 87 ASP A O 1
ATOM 686 N N . ARG A 1 88 ? -20.019 -7.931 -1.614 1.00 94.12 88 ARG A N 1
ATOM 687 C CA . ARG A 1 88 ? -21.421 -8.004 -1.171 1.00 94.12 88 ARG A CA 1
ATOM 688 C C . ARG A 1 88 ? -21.586 -8.647 0.218 1.00 94.12 88 ARG A C 1
ATOM 690 O O . ARG A 1 88 ? -22.527 -8.309 0.940 1.00 94.12 88 ARG A O 1
ATOM 697 N N . ILE A 1 89 ? -20.713 -9.583 0.591 1.00 94.12 89 ILE A N 1
ATOM 698 C CA . ILE A 1 89 ? -20.756 -10.300 1.872 1.00 94.12 89 ILE A CA 1
ATOM 699 C C . ILE A 1 89 ? -20.224 -9.391 2.987 1.00 94.12 89 ILE A C 1
ATOM 701 O O . ILE A 1 89 ? -20.900 -9.211 4.004 1.00 94.12 89 ILE A O 1
ATOM 705 N N . GLY A 1 90 ? -19.057 -8.784 2.778 1.00 93.50 90 GLY A N 1
ATOM 706 C CA . GLY A 1 90 ? -18.425 -7.808 3.655 1.00 93.50 90 GLY A CA 1
ATOM 707 C C . GLY A 1 90 ? -19.306 -6.589 3.869 1.00 93.50 90 GLY A C 1
ATOM 708 O O . GLY A 1 90 ? -19.554 -6.239 5.016 1.00 93.50 90 GLY A O 1
ATOM 709 N N . ALA A 1 91 ? -19.896 -6.026 2.811 1.00 94.38 91 ALA A N 1
ATOM 710 C CA . ALA A 1 91 ? -20.834 -4.906 2.904 1.00 94.38 91 ALA A CA 1
ATOM 711 C C . ALA A 1 91 ? -22.019 -5.215 3.832 1.00 94.38 91 ALA A C 1
ATOM 713 O O . ALA A 1 91 ? -22.382 -4.405 4.684 1.00 94.38 91 ALA A O 1
ATOM 714 N N . LYS A 1 92 ? -22.591 -6.424 3.735 1.00 94.62 92 LYS A N 1
ATOM 715 C CA . LYS A 1 92 ? -23.695 -6.857 4.604 1.00 94.62 92 LYS A CA 1
ATOM 716 C C . LYS A 1 92 ? -23.249 -7.056 6.055 1.00 94.62 92 LYS A C 1
ATOM 718 O O . LYS A 1 92 ? -23.969 -6.652 6.970 1.00 94.62 92 LYS A O 1
ATOM 723 N N . LYS A 1 93 ? -22.084 -7.680 6.283 1.00 94.31 93 LYS A N 1
ATOM 724 C CA . LYS A 1 93 ? -21.511 -7.849 7.632 1.00 94.31 93 LYS A CA 1
ATOM 725 C C . LYS A 1 93 ? -21.194 -6.488 8.263 1.00 94.31 93 LYS A C 1
ATOM 727 O O . LYS A 1 93 ? -21.592 -6.249 9.400 1.00 94.31 93 LYS A O 1
ATOM 732 N N . PHE A 1 94 ? -20.560 -5.595 7.507 1.00 94.50 94 PHE A N 1
ATOM 733 C CA . PHE A 1 94 ? -20.1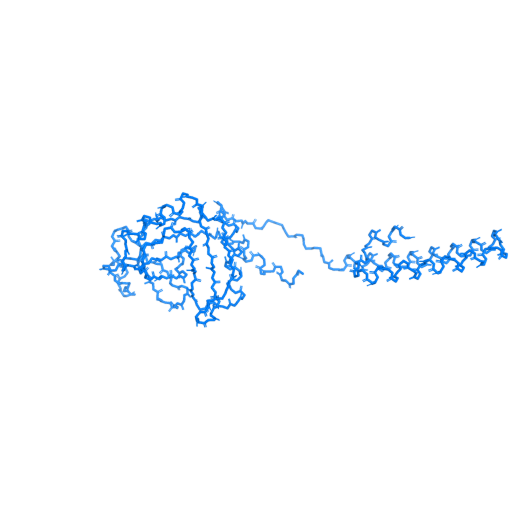87 -4.241 7.909 1.00 94.50 94 PHE A CA 1
ATOM 734 C C . PHE A 1 94 ? -21.413 -3.387 8.230 1.00 94.50 94 PHE A C 1
ATOM 736 O O . PHE A 1 94 ? -21.492 -2.799 9.306 1.00 94.50 94 PHE A O 1
ATOM 743 N N . GLY A 1 95 ? -22.427 -3.403 7.362 1.00 94.06 95 GLY A N 1
ATOM 744 C CA . GLY A 1 95 ? -23.694 -2.717 7.604 1.00 94.06 95 GLY A CA 1
ATOM 745 C C . GLY A 1 95 ? -24.401 -3.221 8.861 1.00 94.06 95 GLY A C 1
ATOM 746 O O . GLY A 1 95 ? -24.827 -2.427 9.695 1.00 94.06 95 GLY A O 1
ATOM 747 N N . LYS A 1 96 ? -24.447 -4.542 9.078 1.00 94.62 96 LYS A N 1
ATOM 748 C CA . LYS A 1 96 ? -25.016 -5.114 10.309 1.00 94.62 96 LYS A CA 1
ATOM 749 C C . LYS A 1 96 ? -24.189 -4.757 11.550 1.00 94.62 96 LYS A C 1
ATOM 751 O O . LYS A 1 96 ? -24.759 -4.516 12.614 1.00 94.62 96 LYS A O 1
ATOM 756 N N . ALA A 1 97 ? -22.862 -4.744 11.448 1.00 93.19 97 ALA A N 1
ATOM 757 C CA . ALA A 1 97 ? -21.981 -4.396 12.557 1.00 93.19 97 ALA A CA 1
ATOM 758 C C . ALA A 1 97 ? -22.140 -2.923 12.959 1.00 93.19 97 ALA A C 1
ATOM 760 O O . ALA A 1 97 ? -22.316 -2.640 14.144 1.00 93.19 97 ALA A O 1
ATOM 761 N N . THR A 1 98 ? -22.157 -2.010 11.988 1.00 93.62 98 THR A N 1
ATOM 762 C CA . THR A 1 98 ? -22.332 -0.568 12.223 1.00 93.62 98 THR A CA 1
ATOM 763 C C . THR A 1 98 ? -23.730 -0.242 12.749 1.00 93.62 98 THR A C 1
ATOM 765 O O . THR A 1 98 ? -23.855 0.463 13.747 1.00 93.62 98 THR A O 1
ATOM 768 N N . GLN A 1 99 ? -24.782 -0.845 12.184 1.00 94.50 99 GLN A N 1
ATOM 769 C CA . GLN A 1 99 ? -26.169 -0.632 12.616 1.00 94.50 99 GLN A CA 1
ATOM 770 C C . GLN A 1 99 ? -26.405 -0.967 14.097 1.00 94.50 99 GLN A C 1
ATOM 772 O O . GLN A 1 99 ? -27.138 -0.260 14.782 1.00 94.50 99 GLN A O 1
ATOM 777 N N . ASN A 1 100 ? -25.777 -2.027 14.609 1.00 93.94 100 ASN A N 1
ATOM 778 C CA . ASN A 1 100 ? -25.953 -2.460 16.000 1.00 93.94 100 ASN A CA 1
ATOM 779 C C . ASN A 1 100 ? -25.038 -1.726 16.998 1.00 93.94 100 ASN A C 1
ATOM 781 O O . ASN A 1 100 ? -25.133 -1.963 18.203 1.00 93.94 100 ASN A O 1
ATOM 785 N N . ASN A 1 101 ? -24.112 -0.890 16.519 1.00 93.06 101 ASN A N 1
ATOM 786 C CA . ASN A 1 101 ? -23.058 -0.285 17.339 1.00 93.06 101 ASN A CA 1
ATOM 787 C C . ASN A 1 101 ? -22.886 1.217 17.081 1.00 93.06 101 ASN A C 1
ATOM 789 O O . ASN A 1 101 ? -21.794 1.753 17.253 1.00 93.06 101 ASN A O 1
ATOM 793 N N . ILE A 1 102 ? -23.968 1.902 16.712 1.00 94.06 102 ILE A N 1
ATOM 794 C CA . ILE A 1 102 ? -23.997 3.365 16.602 1.00 94.06 102 ILE A CA 1
ATOM 795 C C . ILE A 1 102 ? -23.535 3.995 17.926 1.00 94.06 102 ILE A C 1
ATOM 797 O O . ILE A 1 102 ? -23.900 3.534 19.010 1.00 94.06 102 ILE A O 1
ATOM 801 N N . GLY A 1 103 ? -22.703 5.031 17.832 1.00 90.75 103 GLY A N 1
ATOM 802 C CA . GLY A 1 103 ? -22.107 5.734 18.968 1.00 90.75 103 GLY A CA 1
ATOM 803 C C . GLY A 1 103 ? -20.888 5.039 19.580 1.00 90.75 103 GLY A C 1
ATOM 804 O O . GLY A 1 103 ? -20.298 5.579 20.514 1.00 90.75 103 GLY A O 1
ATOM 805 N N . LYS A 1 104 ? -20.480 3.868 19.070 1.00 91.81 104 LYS A N 1
ATOM 806 C CA . LYS A 1 104 ? -19.289 3.152 19.546 1.00 91.81 104 LYS A CA 1
ATOM 807 C C . LYS A 1 104 ? -18.113 3.311 18.570 1.00 91.81 104 LYS A C 1
ATOM 809 O O . LYS A 1 104 ? -18.338 3.355 17.359 1.00 91.81 104 LYS A O 1
ATOM 814 N N . PRO A 1 105 ? -16.865 3.374 19.067 1.00 91.25 105 PRO A N 1
ATOM 815 C CA . PRO A 1 105 ? -15.675 3.360 18.236 1.00 91.25 105 PRO A CA 1
ATOM 816 C C . PRO A 1 105 ? -15.488 1.999 17.573 1.00 91.25 105 PRO A C 1
ATOM 818 O O . PRO A 1 105 ? -15.626 0.943 18.206 1.00 91.25 105 PRO A O 1
ATOM 821 N N . PHE A 1 106 ? -15.161 2.041 16.290 1.00 92.38 106 PHE A N 1
ATOM 822 C CA . PHE A 1 106 ? -14.940 0.875 15.458 1.00 92.38 106 PHE A CA 1
ATOM 823 C C . PHE A 1 106 ? -13.510 0.908 14.945 1.00 92.38 106 PHE A C 1
ATOM 825 O O . PHE A 1 106 ? -13.173 1.694 14.066 1.00 92.38 106 PHE A O 1
ATOM 832 N N . ALA A 1 107 ? -12.665 0.095 15.565 1.00 92.75 107 ALA A N 1
ATOM 833 C CA . ALA A 1 107 ? -11.246 0.052 15.287 1.00 92.75 107 ALA A CA 1
ATOM 834 C C . ALA A 1 107 ? -10.955 -0.687 13.985 1.00 92.75 107 ALA A C 1
ATOM 836 O O . ALA A 1 107 ? -11.513 -1.753 13.702 1.00 92.75 107 ALA A O 1
ATOM 837 N N . ILE A 1 108 ? -10.026 -0.110 13.240 1.00 93.19 108 ILE A N 1
ATOM 838 C CA . ILE A 1 108 ? -9.437 -0.630 12.021 1.00 93.19 108 ILE A CA 1
ATOM 839 C C . ILE A 1 108 ? -8.036 -1.087 12.406 1.00 93.19 108 ILE A C 1
ATOM 841 O O . ILE A 1 108 ? -7.184 -0.275 12.767 1.00 93.19 108 ILE A O 1
ATOM 845 N N . VAL A 1 109 ? -7.838 -2.400 12.407 1.00 92.38 109 VAL A N 1
ATOM 846 C CA . VAL A 1 109 ? -6.619 -3.049 12.886 1.00 92.38 109 VAL A CA 1
ATOM 847 C C . VAL A 1 109 ? -5.873 -3.642 11.701 1.00 92.38 109 VAL A C 1
ATOM 849 O O . VAL A 1 109 ? -6.470 -4.397 10.932 1.00 92.38 109 VAL A O 1
ATOM 852 N N . LEU A 1 110 ? -4.585 -3.342 11.583 1.00 90.25 110 LEU A N 1
ATOM 853 C CA . LEU A 1 110 ? -3.673 -3.904 10.592 1.00 90.25 110 LEU A CA 1
ATOM 854 C C . LEU A 1 110 ? -2.486 -4.530 11.326 1.00 90.25 110 LEU A C 1
ATOM 856 O O . LEU A 1 110 ? -1.834 -3.842 12.105 1.00 90.25 110 LEU A O 1
ATOM 860 N N . ASP A 1 111 ? -2.239 -5.825 11.117 1.00 87.69 111 ASP A N 1
ATOM 861 C CA . ASP A 1 111 ? -1.103 -6.553 11.715 1.00 87.69 111 ASP A CA 1
ATOM 862 C C . ASP A 1 111 ? -0.929 -6.281 13.232 1.00 87.69 111 ASP A C 1
ATOM 864 O O . ASP A 1 111 ? 0.153 -5.965 13.714 1.00 87.69 111 ASP A O 1
ATOM 868 N N . GLU A 1 112 ? -2.032 -6.391 13.988 1.00 87.00 112 GLU A N 1
ATOM 869 C CA . GLU A 1 112 ? -2.108 -6.181 15.453 1.00 87.00 112 GLU A CA 1
ATOM 870 C C . GLU A 1 112 ? -1.903 -4.732 15.939 1.00 87.00 112 GLU A C 1
ATOM 872 O O . GLU A 1 112 ? -1.846 -4.477 17.144 1.00 87.00 112 GLU A O 1
ATOM 877 N N . LYS A 1 113 ? -1.888 -3.753 15.030 1.00 89.75 113 LYS A N 1
ATOM 878 C CA . LYS A 1 113 ? -1.882 -2.322 15.359 1.00 89.75 113 LYS A CA 1
ATOM 879 C C . LYS A 1 113 ? -3.184 -1.646 14.962 1.00 89.75 113 LYS A C 1
ATOM 881 O O . LYS A 1 113 ? -3.766 -1.949 13.923 1.00 89.75 113 LYS A O 1
ATOM 886 N N . VAL A 1 114 ? -3.658 -0.723 15.790 1.00 91.00 114 VAL A N 1
ATOM 887 C CA . VAL A 1 114 ? -4.848 0.084 15.505 1.00 91.00 114 VAL A CA 1
ATOM 888 C C . VAL A 1 114 ? -4.428 1.284 14.675 1.00 91.00 114 VAL A C 1
ATOM 890 O O . VAL A 1 114 ? -3.824 2.216 15.193 1.00 91.00 114 VAL A O 1
ATOM 893 N N . ILE A 1 115 ? -4.794 1.259 13.398 1.00 90.00 115 ILE A N 1
ATOM 894 C CA . ILE A 1 115 ? -4.528 2.349 12.457 1.00 90.00 115 ILE A CA 1
ATOM 895 C C . ILE A 1 115 ? -5.460 3.529 12.736 1.00 90.00 115 ILE A C 1
ATOM 897 O O . ILE A 1 115 ? -5.055 4.683 12.715 1.00 90.00 115 ILE A O 1
ATOM 901 N N . SER A 1 116 ? -6.736 3.241 12.996 1.00 89.50 116 SER A N 1
ATOM 902 C CA . SER A 1 116 ? -7.743 4.265 13.271 1.00 89.50 116 SER A CA 1
ATOM 9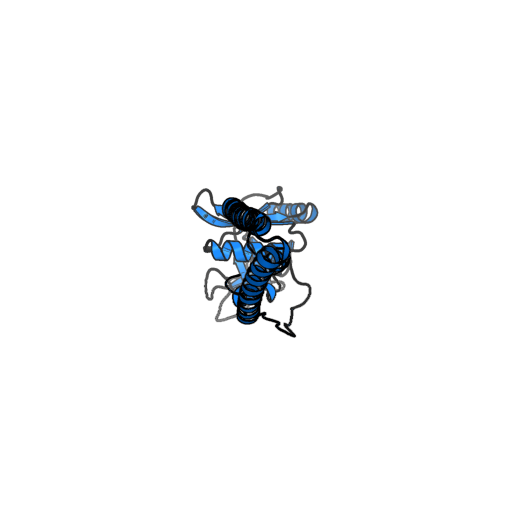03 C C . SER A 1 116 ? -8.918 3.672 14.043 1.00 89.50 116 SER A C 1
ATOM 905 O O . SER A 1 116 ? -9.258 2.502 13.863 1.00 89.50 116 SER A O 1
ATOM 907 N N . ALA A 1 117 ? -9.563 4.466 14.898 1.00 90.06 117 ALA A N 1
ATOM 908 C CA . ALA A 1 117 ? -10.729 4.044 15.678 1.00 90.06 117 ALA A CA 1
ATOM 909 C C . ALA A 1 117 ? -11.878 5.069 15.615 1.00 90.06 117 ALA A C 1
ATOM 911 O O . ALA A 1 117 ? -12.256 5.645 16.642 1.00 90.06 117 ALA A O 1
ATOM 912 N N . PRO A 1 118 ? -12.459 5.317 14.425 1.00 89.25 118 PRO A N 1
ATOM 913 C CA . PRO A 1 118 ? -13.545 6.274 14.269 1.00 89.25 118 PRO A CA 1
ATOM 914 C C . PRO A 1 118 ? -14.814 5.830 15.005 1.00 89.25 118 PRO A C 1
ATOM 916 O O . PRO A 1 118 ? -15.120 4.643 15.138 1.00 89.25 118 PRO A O 1
ATOM 919 N N . VAL A 1 119 ? -15.600 6.805 15.458 1.00 90.88 119 VAL A N 1
ATOM 920 C CA . VAL A 1 119 ? -16.915 6.557 16.062 1.00 90.88 119 VAL A CA 1
ATOM 921 C C . VAL A 1 119 ? -17.956 6.348 14.968 1.00 90.88 119 VAL A C 1
ATOM 923 O O . VAL A 1 119 ? -18.093 7.180 14.071 1.00 90.88 119 VAL A O 1
ATOM 926 N N . ILE A 1 120 ? -18.735 5.268 15.067 1.00 91.38 120 ILE A N 1
ATOM 927 C CA . ILE A 1 120 ? -19.852 5.006 14.153 1.00 91.38 120 ILE A CA 1
ATOM 928 C C . ILE A 1 120 ? -20.947 6.045 14.405 1.00 91.38 120 ILE A C 1
ATOM 930 O O . ILE A 1 120 ? -21.610 6.013 15.442 1.00 91.38 120 ILE A O 1
ATOM 934 N N . ARG A 1 121 ? -21.155 6.958 13.455 1.00 89.38 121 ARG A N 1
ATOM 935 C CA . ARG A 1 121 ? -22.202 7.993 13.541 1.00 89.38 121 ARG A CA 1
ATOM 936 C C . ARG A 1 121 ? -23.533 7.517 12.975 1.00 89.38 121 ARG A C 1
ATOM 938 O O . ARG A 1 121 ? -24.581 7.790 13.549 1.00 89.38 121 ARG A O 1
ATOM 945 N N . GLU A 1 122 ? -23.474 6.766 11.884 1.00 90.44 122 GLU A N 1
ATOM 946 C CA . GLU A 1 122 ? -24.635 6.247 11.171 1.00 90.44 122 GLU A CA 1
ATOM 947 C C . GLU A 1 122 ? -24.372 4.826 10.643 1.00 90.44 122 GLU A C 1
ATOM 949 O O . GLU A 1 122 ? -23.212 4.418 10.517 1.00 90.44 122 GLU A O 1
ATOM 954 N N . PRO A 1 123 ? -25.423 4.037 10.353 1.00 90.38 123 PRO A N 1
ATOM 955 C CA . PRO A 1 123 ? -25.269 2.732 9.720 1.00 90.38 123 PRO A CA 1
ATOM 956 C C . PRO A 1 123 ? -24.678 2.851 8.311 1.00 90.38 123 PRO A C 1
ATOM 958 O O . PRO A 1 123 ? -25.244 3.522 7.451 1.00 90.38 123 PRO A O 1
ATOM 961 N N . ILE A 1 124 ? -23.595 2.123 8.034 1.00 91.06 124 ILE A N 1
ATOM 962 C CA . ILE A 1 124 ? -22.937 2.154 6.723 1.00 91.06 124 ILE A CA 1
ATOM 963 C C . ILE A 1 124 ? -23.393 0.949 5.898 1.00 91.06 124 ILE A C 1
ATOM 965 O O . ILE A 1 124 ? -22.811 -0.134 5.956 1.00 91.06 124 ILE A O 1
ATOM 969 N N . LEU A 1 125 ? -24.460 1.135 5.121 1.00 91.75 125 LEU A N 1
ATOM 970 C CA . LEU A 1 125 ? -25.065 0.070 4.307 1.00 91.75 125 LEU A CA 1
ATOM 971 C C . LEU A 1 125 ? -24.452 -0.060 2.903 1.00 91.75 125 LEU A C 1
ATOM 973 O O . LEU A 1 125 ? -24.669 -1.070 2.237 1.00 91.75 125 LEU A O 1
ATOM 977 N N . GLY A 1 126 ? -23.679 0.938 2.462 1.00 89.69 126 GLY A N 1
ATOM 978 C CA . GLY A 1 126 ? -23.058 0.973 1.132 1.00 89.69 126 GLY A CA 1
ATOM 979 C C . GLY A 1 126 ? -21.831 0.071 0.970 1.00 89.69 126 GLY A C 1
ATOM 980 O O . GLY A 1 126 ? -21.398 -0.164 -0.152 1.00 89.69 126 GLY A O 1
ATOM 981 N N . GLY A 1 127 ? -21.272 -0.454 2.067 1.00 89.00 127 GLY A N 1
ATOM 982 C CA . GLY A 1 127 ? -20.095 -1.329 2.018 1.00 89.00 127 GLY A CA 1
ATOM 983 C C . GLY A 1 127 ? -18.785 -0.630 1.650 1.00 89.00 127 GLY A C 1
ATOM 984 O O . GLY A 1 127 ? -17.814 -1.305 1.324 1.00 89.00 127 GLY A O 1
ATOM 985 N N . SER A 1 128 ? -18.748 0.697 1.701 1.00 91.62 128 SER A N 1
ATOM 986 C CA . SER A 1 128 ? -17.553 1.511 1.490 1.00 91.62 128 SER A CA 1
ATOM 987 C C . SER A 1 128 ? -17.293 2.401 2.696 1.00 91.62 128 SER A C 1
ATOM 989 O O . SER A 1 128 ? -18.223 2.753 3.423 1.00 91.62 128 SER A O 1
ATOM 991 N N . GLY A 1 129 ? -16.040 2.789 2.893 1.00 90.31 129 GLY A N 1
ATOM 992 C CA . GLY A 1 129 ? -15.646 3.708 3.953 1.00 90.31 129 GLY A CA 1
ATOM 993 C C . GLY A 1 129 ? -14.315 4.381 3.656 1.00 90.31 129 GLY A C 1
ATOM 994 O O . GLY A 1 129 ? -13.697 4.130 2.621 1.00 90.31 129 GLY A O 1
ATOM 995 N N . GLN A 1 130 ? -13.888 5.237 4.578 1.00 91.38 130 GLN A N 1
ATOM 996 C CA . GLN A 1 130 ? -12.586 5.893 4.542 1.00 91.38 130 GLN A CA 1
ATOM 997 C C . GLN A 1 130 ? -11.821 5.621 5.837 1.00 91.38 130 GLN A C 1
ATOM 999 O O . GLN A 1 130 ? -12.417 5.536 6.913 1.00 91.38 130 GLN A O 1
ATOM 1004 N N . ILE A 1 131 ? -10.508 5.466 5.713 1.00 90.06 131 ILE A N 1
ATOM 1005 C CA . ILE A 1 131 ? -9.548 5.360 6.808 1.00 90.06 131 ILE A CA 1
ATOM 1006 C C . ILE A 1 131 ? -8.796 6.686 6.848 1.00 90.06 131 ILE A C 1
ATOM 1008 O O . ILE A 1 131 ? -8.162 7.070 5.865 1.00 90.06 131 ILE A O 1
ATOM 1012 N N . SER A 1 132 ? -8.885 7.371 7.981 1.00 87.75 132 SER A N 1
ATOM 1013 C CA . SER A 1 132 ? -8.172 8.614 8.280 1.00 87.75 132 SER A CA 1
ATOM 1014 C C . SER A 1 132 ? -7.251 8.394 9.480 1.00 87.75 132 SER A C 1
ATOM 1016 O O . SER A 1 132 ? -7.622 7.651 10.395 1.00 87.75 132 SER A O 1
ATOM 1018 N N . GLY A 1 133 ? -6.089 9.044 9.497 1.00 76.25 133 GLY A N 1
ATOM 1019 C CA . GLY A 1 133 ? -5.091 8.838 10.554 1.00 76.25 133 GLY A CA 1
ATOM 1020 C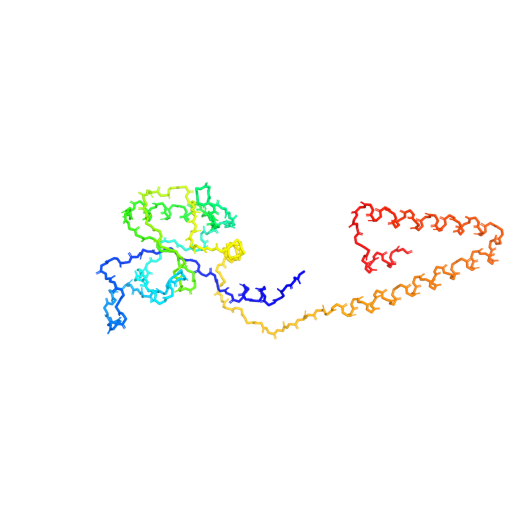 C . GLY A 1 133 ? -3.834 9.695 10.419 1.00 76.25 133 GLY A C 1
ATOM 1021 O O . GLY A 1 133 ? -2.748 9.198 10.665 1.00 76.25 133 GLY A O 1
ATOM 1022 N N . GLY A 1 134 ? -3.959 10.947 9.964 1.00 81.12 134 GLY A N 1
ATOM 1023 C CA . GLY A 1 134 ? -2.809 11.859 9.879 1.00 81.12 134 GLY A CA 1
ATOM 1024 C C . GLY A 1 134 ? -1.716 11.434 8.890 1.00 81.12 134 GLY A C 1
ATOM 1025 O O . GLY A 1 134 ? -0.583 11.887 9.013 1.00 81.12 134 GLY A O 1
ATOM 1026 N N . PHE A 1 135 ? -2.046 10.575 7.922 1.00 86.00 135 PHE A N 1
ATOM 1027 C CA . PHE A 1 135 ? -1.086 10.038 6.961 1.00 86.00 135 PHE A CA 1
ATOM 1028 C C . PHE A 1 135 ? -0.525 11.125 6.042 1.00 86.00 135 PHE A C 1
ATOM 1030 O O . PHE A 1 135 ? -1.219 12.069 5.657 1.00 86.00 135 PHE A O 1
ATOM 1037 N N . SER A 1 136 ? 0.706 10.929 5.588 1.00 91.00 136 SER A N 1
ATOM 1038 C CA . SER A 1 136 ? 1.220 11.572 4.383 1.00 91.00 136 SER A CA 1
ATOM 1039 C C . SER A 1 136 ? 0.597 10.960 3.118 1.00 91.00 136 SER A C 1
ATOM 1041 O O . SER A 1 136 ? 0.052 9.853 3.123 1.00 91.00 136 SER A O 1
ATOM 1043 N N . ALA A 1 137 ? 0.687 11.670 1.989 1.00 90.44 137 ALA A N 1
ATOM 1044 C CA . ALA A 1 137 ? 0.194 11.158 0.705 1.00 90.44 137 ALA A CA 1
ATOM 1045 C C . ALA A 1 137 ? 0.907 9.862 0.273 1.00 90.44 137 ALA A C 1
ATOM 1047 O O . ALA A 1 137 ? 0.318 9.021 -0.407 1.00 90.44 137 ALA A O 1
ATOM 1048 N N . GLU A 1 138 ? 2.168 9.702 0.675 1.00 90.12 138 GLU A N 1
ATOM 1049 C CA . GLU A 1 138 ? 2.959 8.509 0.402 1.00 90.12 138 GLU A CA 1
ATOM 1050 C C . GLU A 1 138 ? 2.513 7.326 1.271 1.00 90.12 138 GLU A C 1
ATOM 1052 O O . GLU A 1 138 ? 2.232 6.255 0.737 1.00 90.12 138 GLU A O 1
ATOM 1057 N N . GLU A 1 139 ? 2.323 7.545 2.574 1.00 89.12 139 GLU A N 1
ATOM 1058 C CA . GLU A 1 139 ? 1.816 6.528 3.509 1.00 89.12 139 GLU A CA 1
ATOM 1059 C C . GLU A 1 139 ? 0.412 6.044 3.136 1.00 89.12 139 GLU A C 1
ATOM 1061 O O . GLU A 1 139 ? 0.135 4.846 3.178 1.00 89.12 139 GLU A O 1
ATOM 1066 N N . ALA A 1 140 ? -0.476 6.948 2.708 1.00 91.69 140 ALA A N 1
ATOM 1067 C CA . ALA A 1 140 ? -1.809 6.572 2.241 1.00 91.69 140 ALA A CA 1
ATOM 1068 C C . ALA A 1 140 ? -1.746 5.678 0.987 1.00 91.69 140 ALA A C 1
ATOM 1070 O O . ALA A 1 140 ? -2.553 4.757 0.831 1.00 91.69 140 ALA A O 1
ATOM 1071 N N . ASN A 1 141 ? -0.786 5.925 0.090 1.00 91.81 141 ASN A N 1
ATOM 1072 C CA . ASN A 1 141 ? -0.575 5.094 -1.094 1.00 91.81 141 ASN A CA 1
ATOM 1073 C C . ASN A 1 141 ? -0.052 3.705 -0.708 1.00 91.81 141 ASN A C 1
ATOM 1075 O O . ASN A 1 141 ? -0.622 2.699 -1.132 1.00 91.81 141 ASN A O 1
ATOM 1079 N N . ASP A 1 142 ? 0.959 3.651 0.156 1.00 89.00 142 ASP A N 1
ATOM 1080 C CA . ASP A 1 142 ? 1.533 2.396 0.644 1.00 89.00 142 ASP A CA 1
ATOM 1081 C C . ASP A 1 142 ? 0.484 1.553 1.375 1.00 89.00 142 ASP A C 1
ATOM 1083 O O . ASP A 1 142 ? 0.315 0.370 1.069 1.00 89.00 142 ASP A O 1
ATOM 1087 N N . LEU A 1 143 ? -0.319 2.175 2.241 1.00 88.75 143 LEU A N 1
ATOM 1088 C CA . LEU A 1 143 ? -1.443 1.517 2.899 1.00 88.75 143 LEU A CA 1
ATOM 1089 C C . LEU A 1 143 ? -2.459 0.986 1.876 1.00 88.75 143 LEU A C 1
ATOM 1091 O O . LEU A 1 143 ? -2.873 -0.167 1.964 1.00 88.75 143 LEU A O 1
ATOM 1095 N N . ALA A 1 144 ? -2.840 1.769 0.865 1.00 90.56 144 ALA A N 1
ATOM 1096 C CA . ALA A 1 144 ? -3.762 1.307 -0.173 1.00 90.56 144 ALA A CA 1
ATOM 1097 C C . ALA A 1 144 ? -3.199 0.129 -0.995 1.00 90.56 144 ALA A C 1
ATOM 1099 O O . ALA A 1 144 ? -3.948 -0.771 -1.387 1.00 90.56 144 ALA A O 1
ATOM 1100 N N . ILE A 1 145 ? -1.889 0.106 -1.257 1.00 88.94 145 ILE A N 1
ATOM 1101 C CA . ILE A 1 145 ? -1.211 -1.024 -1.907 1.00 88.94 145 ILE A CA 1
ATOM 1102 C C . ILE A 1 145 ? -1.292 -2.268 -1.019 1.00 88.94 145 ILE A C 1
ATOM 1104 O O . ILE A 1 145 ? -1.738 -3.310 -1.500 1.00 88.94 145 ILE A O 1
ATOM 1108 N N . LEU A 1 146 ? -0.941 -2.147 0.264 1.00 86.88 146 LEU A N 1
ATOM 1109 C CA . LEU A 1 146 ? -0.990 -3.244 1.235 1.00 86.88 146 LEU A CA 1
ATOM 1110 C C . LEU A 1 146 ? -2.402 -3.822 1.368 1.00 86.88 146 LEU A C 1
ATOM 1112 O O . LEU A 1 146 ? -2.596 -5.034 1.303 1.00 86.88 146 LEU A O 1
ATOM 1116 N N . LEU A 1 147 ? -3.413 -2.958 1.476 1.00 88.62 147 LEU A N 1
ATOM 1117 C CA . LEU A 1 147 ? -4.805 -3.384 1.592 1.00 88.62 147 LEU A CA 1
ATOM 1118 C C . LEU A 1 147 ? -5.310 -4.122 0.342 1.00 88.62 147 LEU A C 1
ATOM 1120 O O . LEU A 1 147 ? -6.071 -5.079 0.472 1.00 88.62 147 LEU A O 1
ATOM 1124 N N . ARG A 1 148 ? -4.883 -3.714 -0.862 1.00 85.81 148 ARG A N 1
ATOM 1125 C CA . ARG A 1 148 ? -5.246 -4.395 -2.122 1.00 85.81 148 ARG A CA 1
ATOM 1126 C C . ARG A 1 148 ? -4.502 -5.702 -2.344 1.00 85.81 148 ARG A C 1
ATOM 1128 O O . ARG A 1 148 ? -5.075 -6.612 -2.936 1.00 85.81 148 ARG A O 1
ATOM 1135 N N . ALA A 1 149 ? -3.244 -5.788 -1.911 1.00 81.12 149 ALA A N 1
ATOM 1136 C CA . ALA A 1 149 ? -2.488 -7.037 -1.949 1.00 81.12 149 ALA A CA 1
ATOM 1137 C C . ALA A 1 149 ? -3.197 -8.135 -1.134 1.00 81.12 149 ALA A C 1
ATOM 1139 O O . ALA A 1 149 ? -3.091 -9.317 -1.462 1.00 81.12 149 ALA A O 1
ATOM 1140 N N . GLY A 1 150 ? -3.991 -7.718 -0.141 1.00 73.19 150 GLY A N 1
ATOM 1141 C CA . GLY A 1 150 ? -4.762 -8.597 0.718 1.00 73.19 150 GLY A CA 1
ATOM 1142 C C . GLY A 1 150 ? -3.873 -9.273 1.753 1.00 73.19 150 GLY A C 1
ATOM 1143 O O . GLY A 1 150 ? -2.647 -9.193 1.706 1.00 73.19 150 GLY A O 1
ATOM 1144 N N . ALA A 1 151 ? -4.504 -9.948 2.712 1.00 69.81 151 ALA A N 1
ATOM 1145 C CA . ALA A 1 151 ? -3.752 -10.622 3.755 1.00 69.81 151 ALA A CA 1
ATOM 1146 C C . ALA A 1 151 ? -2.975 -11.812 3.165 1.00 69.81 151 ALA A C 1
ATOM 1148 O O . ALA A 1 151 ? -3.582 -12.745 2.629 1.00 69.81 151 ALA A O 1
ATOM 1149 N N . LEU A 1 152 ? -1.647 -11.810 3.290 1.00 71.00 152 LEU A N 1
ATOM 1150 C CA . LEU A 1 152 ? -0.839 -12.974 2.939 1.00 71.00 152 LEU A CA 1
ATOM 1151 C C . LEU A 1 152 ? -1.169 -14.129 3.908 1.00 71.00 152 LEU A C 1
ATOM 1153 O O . LEU A 1 152 ? -1.206 -13.930 5.122 1.00 71.00 152 LEU A O 1
ATOM 1157 N N . PRO A 1 153 ? -1.404 -15.362 3.421 1.00 65.38 153 PRO A N 1
ATOM 1158 C CA . PRO A 1 153 ? -1.758 -16.493 4.284 1.00 65.38 153 PRO A CA 1
ATOM 1159 C C . PRO A 1 153 ? -0.588 -16.991 5.149 1.00 65.38 153 PRO A C 1
ATOM 1161 O O . PRO A 1 153 ? -0.807 -17.729 6.109 1.00 65.38 153 PRO A O 1
ATOM 1164 N N . ALA A 1 154 ? 0.645 -16.614 4.807 1.00 70.88 154 ALA A N 1
ATOM 1165 C CA . ALA A 1 154 ? 1.864 -16.959 5.526 1.00 70.88 154 ALA A CA 1
ATOM 1166 C C . ALA A 1 154 ? 2.934 -15.875 5.299 1.00 70.88 154 ALA A C 1
ATOM 1168 O O . ALA A 1 154 ? 2.929 -15.244 4.238 1.00 70.88 154 ALA A O 1
ATOM 1169 N N . PRO A 1 155 ? 3.862 -15.672 6.252 1.00 68.94 155 PRO A N 1
ATOM 1170 C CA . PRO A 1 155 ? 4.961 -14.732 6.076 1.00 68.94 155 PRO A CA 1
ATOM 1171 C C . PRO A 1 155 ? 5.881 -15.189 4.938 1.00 68.94 155 PRO A C 1
ATOM 1173 O O . PRO A 1 155 ? 6.240 -16.366 4.844 1.00 68.94 155 PRO A O 1
ATOM 1176 N N . LEU A 1 156 ? 6.274 -14.248 4.081 1.00 75.31 156 LEU A N 1
ATOM 1177 C CA . LEU A 1 156 ? 7.249 -14.490 3.023 1.00 75.31 156 LEU A CA 1
ATOM 1178 C C . LEU A 1 156 ? 8.664 -14.354 3.590 1.00 75.31 156 LEU A C 1
ATOM 1180 O O . LEU A 1 156 ? 8.997 -13.363 4.236 1.00 75.31 156 LEU A O 1
ATOM 1184 N N . ILE A 1 157 ? 9.509 -15.349 3.322 1.00 76.06 157 ILE A N 1
ATOM 1185 C CA . ILE A 1 157 ? 10.943 -15.296 3.616 1.00 76.06 157 ILE A CA 1
ATOM 1186 C C . ILE A 1 157 ? 11.664 -15.173 2.277 1.00 76.06 157 ILE A C 1
ATOM 1188 O O . ILE A 1 157 ? 11.478 -16.006 1.388 1.00 76.06 157 ILE A O 1
ATOM 1192 N N . ILE A 1 158 ? 12.478 -14.131 2.119 1.00 73.00 158 ILE A N 1
ATOM 1193 C CA . ILE A 1 158 ? 13.273 -13.930 0.905 1.00 73.00 158 ILE A CA 1
ATOM 1194 C C . ILE A 1 158 ? 14.447 -14.917 0.942 1.00 73.00 158 ILE A C 1
ATOM 1196 O O . ILE A 1 158 ? 15.323 -14.806 1.796 1.00 73.00 158 ILE A O 1
ATOM 1200 N N . LEU A 1 159 ? 14.437 -15.904 0.041 1.00 79.38 159 LEU A N 1
ATOM 1201 C CA . LEU A 1 159 ? 15.467 -16.952 -0.039 1.00 79.38 159 LEU A CA 1
ATOM 1202 C C . LEU A 1 159 ? 16.654 -16.564 -0.930 1.00 79.38 159 LEU A C 1
ATOM 1204 O O . LEU A 1 159 ? 17.784 -16.943 -0.641 1.00 79.38 159 LEU A O 1
ATOM 1208 N N . GLU A 1 160 ? 16.406 -15.826 -2.012 1.00 73.19 160 GLU A N 1
ATOM 1209 C CA . GLU A 1 160 ? 17.429 -15.419 -2.976 1.00 73.19 160 GLU A CA 1
ATOM 1210 C C . GLU A 1 160 ? 17.028 -14.081 -3.608 1.00 73.19 160 GLU A C 1
ATOM 1212 O O . GLU A 1 160 ? 15.877 -13.890 -4.006 1.00 73.19 160 GLU A O 1
ATOM 1217 N N . GLU A 1 161 ? 17.983 -13.158 -3.709 1.00 68.81 161 GLU A N 1
ATOM 1218 C CA . GLU A 1 161 ? 17.826 -11.881 -4.401 1.00 68.81 161 GLU A CA 1
ATOM 1219 C C . GLU A 1 161 ? 18.700 -11.889 -5.655 1.00 68.81 161 GLU A C 1
ATOM 1221 O O . GLU A 1 161 ? 19.924 -11.983 -5.576 1.00 68.81 161 GLU A O 1
ATOM 1226 N N . ARG A 1 162 ? 18.073 -11.769 -6.829 1.00 69.31 162 ARG A N 1
ATOM 1227 C CA . ARG A 1 162 ? 18.784 -11.503 -8.083 1.00 69.31 162 ARG A CA 1
ATOM 1228 C C . ARG A 1 162 ? 18.529 -10.071 -8.502 1.00 69.31 162 ARG A C 1
ATOM 1230 O O . ARG A 1 162 ? 17.594 -9.789 -9.246 1.00 69.31 162 ARG A O 1
ATOM 1237 N N . SER A 1 163 ? 19.370 -9.172 -8.008 1.00 67.00 163 SER A N 1
ATOM 1238 C CA . SER A 1 163 ? 19.437 -7.817 -8.540 1.00 67.00 163 SER A CA 1
ATOM 1239 C C . SER A 1 163 ? 20.284 -7.836 -9.809 1.00 67.00 163 SER A C 1
ATOM 1241 O O . SER A 1 163 ? 21.450 -8.232 -9.782 1.00 67.00 163 SER A O 1
ATOM 1243 N N . VAL A 1 164 ? 19.692 -7.456 -10.941 1.00 66.44 164 VAL A N 1
ATOM 1244 C CA . VAL A 1 164 ? 20.451 -7.251 -12.177 1.00 66.44 164 VAL A CA 1
ATOM 1245 C C . VAL A 1 164 ? 20.964 -5.818 -12.136 1.00 66.44 164 VAL A C 1
ATOM 1247 O O . VAL A 1 164 ? 20.195 -4.874 -12.309 1.00 66.44 164 VAL A O 1
ATOM 1250 N N . GLY A 1 165 ? 22.252 -5.658 -11.834 1.00 65.75 165 GLY A N 1
ATOM 1251 C CA . GLY A 1 165 ? 22.881 -4.343 -11.764 1.00 65.75 165 GLY A CA 1
ATOM 1252 C C . GLY A 1 165 ? 22.845 -3.624 -13.123 1.00 65.75 165 GLY A C 1
ATOM 1253 O O . GLY A 1 165 ? 22.976 -4.288 -14.158 1.00 65.75 165 GLY A O 1
ATOM 1254 N N . PRO A 1 166 ? 22.722 -2.282 -13.145 1.00 62.38 166 PRO A N 1
ATOM 1255 C CA . PRO A 1 166 ? 22.764 -1.483 -14.375 1.00 62.38 166 PRO A CA 1
ATOM 1256 C C . PRO A 1 166 ? 24.015 -1.736 -15.232 1.00 62.38 166 PRO A C 1
ATOM 1258 O O . PRO A 1 166 ? 23.963 -1.585 -16.453 1.00 62.38 166 PRO A O 1
ATOM 1261 N N . ASP A 1 167 ? 25.115 -2.165 -14.607 1.00 63.84 167 ASP A N 1
ATOM 1262 C CA . ASP A 1 167 ? 26.414 -2.379 -15.250 1.00 63.84 167 ASP A CA 1
ATOM 1263 C C . ASP A 1 167 ? 26.391 -3.485 -16.319 1.00 63.84 167 ASP A C 1
ATOM 1265 O O . ASP A 1 167 ? 26.956 -3.306 -17.395 1.00 63.84 167 ASP A O 1
ATOM 1269 N N . LEU A 1 168 ? 25.645 -4.582 -16.109 1.00 65.25 168 LEU A N 1
ATOM 1270 C CA . LEU A 1 168 ? 25.500 -5.641 -17.126 1.00 65.25 168 LEU A CA 1
ATOM 1271 C C . LEU A 1 168 ? 24.754 -5.141 -18.379 1.00 65.25 168 LEU A C 1
ATOM 1273 O O . LEU A 1 168 ? 25.000 -5.604 -19.498 1.00 65.25 168 LEU A O 1
ATOM 1277 N N . GLY A 1 169 ? 23.849 -4.175 -18.196 1.00 69.06 169 GLY A N 1
ATOM 1278 C CA . GLY A 1 169 ? 23.162 -3.488 -19.287 1.00 69.06 169 GLY A CA 1
ATOM 1279 C C . GLY A 1 169 ? 24.067 -2.480 -19.994 1.00 69.06 169 GLY A C 1
ATOM 1280 O O . GLY A 1 169 ? 24.086 -2.440 -21.224 1.00 69.06 169 GLY A O 1
ATOM 1281 N N . ALA A 1 170 ? 24.845 -1.702 -19.238 1.00 72.88 170 ALA A N 1
ATOM 1282 C CA . ALA A 1 170 ? 25.759 -0.695 -19.771 1.00 72.88 170 ALA A CA 1
ATOM 1283 C C . ALA A 1 170 ? 26.853 -1.310 -20.656 1.00 72.88 170 ALA A C 1
ATOM 1285 O O . ALA A 1 170 ? 27.076 -0.827 -21.769 1.00 72.88 170 ALA A O 1
ATOM 1286 N N . ASP A 1 171 ? 27.460 -2.415 -20.219 1.00 79.00 171 ASP A N 1
ATOM 1287 C CA . ASP A 1 171 ? 28.478 -3.127 -20.998 1.00 79.00 171 ASP A CA 1
ATOM 1288 C C . ASP A 1 171 ? 27.905 -3.683 -22.304 1.00 79.00 171 ASP A C 1
ATOM 1290 O O . ASP A 1 171 ? 28.510 -3.558 -23.373 1.00 79.00 171 ASP A O 1
ATOM 1294 N N . SER A 1 172 ? 26.688 -4.228 -22.249 1.00 80.94 172 SER A N 1
ATOM 1295 C CA . SER A 1 172 ? 26.008 -4.752 -23.435 1.00 80.94 172 SER A CA 1
ATOM 1296 C C . SER A 1 172 ? 25.621 -3.641 -24.422 1.00 80.94 172 SER A C 1
ATOM 1298 O O . SER A 1 172 ? 25.736 -3.824 -25.635 1.00 80.94 172 SER A O 1
ATOM 1300 N N . ILE A 1 173 ? 25.214 -2.466 -23.926 1.00 79.75 173 ILE A N 1
ATOM 1301 C CA . ILE A 1 173 ? 24.934 -1.282 -24.756 1.00 79.75 173 ILE A CA 1
ATOM 1302 C C . ILE A 1 173 ? 26.224 -0.756 -25.393 1.00 79.75 173 ILE A C 1
ATOM 1304 O O . ILE A 1 173 ? 26.233 -0.429 -26.581 1.00 79.75 173 ILE A O 1
ATOM 1308 N N . ALA A 1 174 ? 27.322 -0.692 -24.635 1.00 82.56 174 ALA A N 1
ATOM 1309 C CA . ALA A 1 174 ? 28.612 -0.244 -25.144 1.00 82.56 174 ALA A CA 1
ATOM 1310 C C . ALA A 1 174 ? 29.134 -1.182 -26.243 1.00 82.56 174 ALA A C 1
ATOM 1312 O O . ALA A 1 174 ? 29.486 -0.718 -27.330 1.00 82.56 174 ALA A O 1
ATOM 1313 N N . ALA A 1 175 ? 29.115 -2.496 -26.003 1.00 82.50 175 ALA A N 1
ATOM 1314 C CA . ALA A 1 175 ? 29.502 -3.498 -26.993 1.00 82.50 175 ALA A CA 1
ATOM 1315 C C . ALA A 1 175 ? 28.607 -3.445 -28.242 1.00 82.50 175 ALA A C 1
ATOM 1317 O O . ALA A 1 175 ? 29.119 -3.439 -29.363 1.00 82.50 175 ALA A O 1
ATOM 1318 N N . GLY A 1 176 ? 27.286 -3.318 -28.062 1.00 83.94 176 GLY A N 1
ATOM 1319 C CA . GLY A 1 176 ? 26.328 -3.165 -29.159 1.00 83.94 176 GLY A CA 1
ATOM 1320 C C . GLY A 1 176 ? 26.585 -1.913 -30.002 1.00 83.94 176 GLY A C 1
ATOM 1321 O O . GLY A 1 176 ? 26.598 -1.987 -31.229 1.00 83.94 176 GLY A O 1
ATOM 1322 N N . LYS A 1 177 ? 26.890 -0.775 -29.364 1.00 84.31 177 LYS A N 1
ATOM 1323 C CA . LYS A 1 177 ? 27.257 0.469 -30.055 1.00 84.31 177 LYS A CA 1
ATOM 1324 C C . LYS A 1 177 ? 28.508 0.290 -30.917 1.00 84.31 177 LYS A C 1
ATOM 1326 O O . LYS A 1 177 ? 28.513 0.721 -32.069 1.00 84.31 177 LYS A O 1
ATOM 1331 N N . TYR A 1 178 ? 29.563 -0.330 -30.385 1.00 85.69 178 TYR A N 1
ATOM 1332 C CA . TYR A 1 178 ? 30.784 -0.571 -31.160 1.00 85.69 178 TYR A CA 1
ATOM 1333 C C . TYR A 1 178 ? 30.542 -1.541 -32.322 1.00 85.69 178 TYR A C 1
ATOM 1335 O O . TYR A 1 178 ? 30.995 -1.2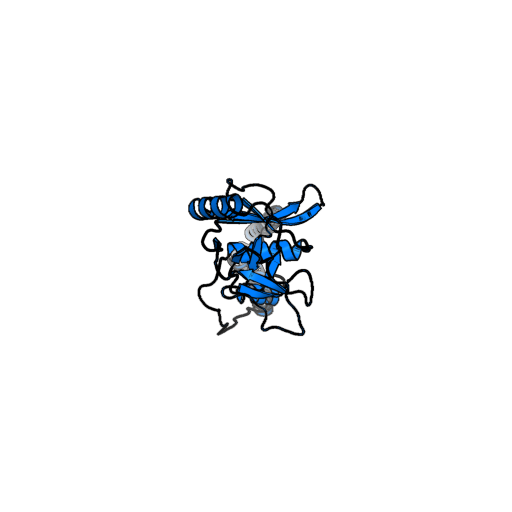69 -33.433 1.00 85.69 178 TYR A O 1
ATOM 1343 N N . ALA A 1 179 ? 29.788 -2.621 -32.100 1.00 86.94 179 ALA A N 1
ATOM 1344 C CA . ALA A 1 179 ? 29.437 -3.577 -33.148 1.00 86.94 179 ALA A CA 1
ATOM 1345 C C . ALA A 1 179 ? 28.634 -2.923 -34.286 1.00 86.94 179 ALA A C 1
ATOM 1347 O O . ALA A 1 179 ? 28.972 -3.113 -35.454 1.00 86.94 179 ALA A O 1
ATOM 1348 N N . ALA A 1 180 ? 27.639 -2.093 -33.953 1.00 84.69 180 ALA A N 1
ATOM 1349 C CA . ALA A 1 180 ? 26.833 -1.368 -34.932 1.00 84.69 180 ALA A CA 1
ATOM 1350 C C . ALA A 1 180 ? 27.678 -0.395 -35.770 1.00 84.69 180 ALA A C 1
ATOM 1352 O O . ALA A 1 180 ? 27.563 -0.378 -36.992 1.00 84.69 180 ALA A O 1
ATOM 1353 N N . ILE A 1 181 ? 28.581 0.372 -35.143 1.00 87.12 181 ILE A N 1
ATOM 1354 C CA . ILE A 1 181 ? 29.464 1.309 -35.860 1.00 87.12 181 ILE A CA 1
ATOM 1355 C C . ILE A 1 181 ? 30.402 0.557 -36.813 1.00 87.12 181 ILE A C 1
ATOM 1357 O O . ILE A 1 181 ? 30.543 0.948 -37.971 1.00 87.12 181 ILE A O 1
ATOM 1361 N N . ILE A 1 182 ? 31.031 -0.525 -36.345 1.00 91.25 182 ILE A N 1
ATOM 1362 C CA . ILE A 1 182 ? 31.955 -1.318 -37.166 1.00 91.25 182 ILE A CA 1
ATOM 1363 C C . ILE A 1 182 ? 31.208 -1.963 -38.342 1.00 91.25 182 ILE A C 1
ATOM 1365 O O . ILE A 1 182 ? 31.681 -1.889 -39.476 1.00 91.25 182 ILE A O 1
ATOM 1369 N N . GLY A 1 183 ? 30.029 -2.543 -38.094 1.00 89.69 183 GLY A N 1
ATOM 1370 C CA . GLY A 1 183 ? 29.182 -3.133 -39.132 1.00 89.69 183 GLY A CA 1
ATOM 1371 C C . GLY A 1 183 ? 28.730 -2.105 -40.168 1.00 89.69 183 GLY A C 1
ATOM 1372 O O . GLY A 1 183 ? 28.868 -2.338 -41.366 1.00 89.69 183 GLY A O 1
ATOM 1373 N N . PHE A 1 184 ? 28.282 -0.933 -39.717 1.00 88.31 184 PHE A N 1
ATOM 1374 C CA . PHE A 1 184 ? 27.854 0.159 -40.590 1.00 88.31 184 PHE A CA 1
ATOM 1375 C C . PHE A 1 184 ? 28.980 0.630 -41.521 1.00 88.31 184 PHE A C 1
ATOM 1377 O O . PHE A 1 184 ? 28.788 0.741 -42.732 1.00 88.31 184 PHE A O 1
ATOM 1384 N N . VAL A 1 185 ? 30.187 0.832 -40.981 1.00 92.06 185 VAL A N 1
ATOM 1385 C CA . VAL A 1 185 ? 31.364 1.206 -41.781 1.00 92.06 185 VAL A CA 1
ATOM 1386 C C . VAL A 1 185 ? 31.735 0.099 -42.773 1.00 92.06 185 VAL A C 1
ATOM 1388 O O . VAL A 1 185 ? 32.041 0.394 -43.929 1.00 92.06 185 VAL A O 1
ATOM 1391 N N . ALA A 1 186 ? 31.675 -1.171 -42.364 1.00 93.06 186 ALA A N 1
ATOM 1392 C CA . ALA A 1 186 ? 31.964 -2.296 -43.249 1.00 93.06 186 ALA A CA 1
ATOM 1393 C C . ALA A 1 186 ? 30.972 -2.388 -44.424 1.00 93.06 186 ALA A C 1
ATOM 1395 O O . ALA A 1 186 ? 31.397 -2.645 -45.552 1.00 93.06 186 ALA A O 1
ATOM 1396 N N . VAL A 1 187 ? 29.680 -2.129 -44.188 1.00 91.50 187 VAL A N 1
ATOM 1397 C CA . VAL A 1 187 ? 28.643 -2.102 -45.236 1.00 91.50 187 VAL A CA 1
ATOM 1398 C C . VAL A 1 187 ? 28.898 -0.981 -46.241 1.00 91.50 187 VAL A C 1
ATOM 1400 O O . VAL A 1 187 ? 28.868 -1.244 -47.441 1.00 91.50 187 VAL A O 1
ATOM 1403 N N . ILE A 1 188 ? 29.218 0.230 -45.774 1.00 90.06 188 ILE A N 1
ATOM 1404 C CA . ILE A 1 188 ? 29.559 1.366 -46.650 1.00 90.06 188 ILE A CA 1
ATOM 1405 C C . ILE A 1 188 ? 30.762 1.018 -47.532 1.00 90.06 188 ILE A C 1
ATOM 1407 O O . ILE A 1 188 ? 30.721 1.153 -48.755 1.00 90.06 188 ILE A O 1
ATOM 1411 N N . ILE A 1 189 ? 31.840 0.501 -46.931 1.00 92.75 189 ILE A N 1
ATOM 1412 C CA . ILE A 1 189 ? 33.039 0.106 -47.682 1.00 92.75 189 ILE A CA 1
ATOM 1413 C C . ILE A 1 189 ? 32.691 -0.967 -48.724 1.00 92.75 189 ILE A C 1
ATOM 1415 O O . ILE A 1 189 ? 33.118 -0.876 -49.876 1.00 92.75 189 ILE A O 1
ATOM 1419 N N . PHE A 1 190 ? 31.891 -1.966 -48.348 1.00 93.38 190 PHE A N 1
ATOM 1420 C CA . PHE A 1 190 ? 31.461 -3.032 -49.249 1.00 93.38 190 PHE A CA 1
ATOM 1421 C C . PHE A 1 190 ? 30.626 -2.505 -50.428 1.00 93.38 190 PHE A C 1
ATOM 1423 O O . PHE A 1 190 ? 30.884 -2.880 -51.577 1.00 93.38 190 PHE A O 1
ATOM 1430 N N . MET A 1 191 ? 29.674 -1.601 -50.173 1.00 90.56 191 MET A N 1
ATOM 1431 C CA . MET A 1 191 ? 28.840 -0.978 -51.206 1.00 90.56 191 MET A CA 1
ATOM 1432 C C . MET A 1 191 ? 29.679 -0.183 -52.208 1.00 90.56 191 MET A C 1
ATOM 1434 O O . MET A 1 191 ? 29.510 -0.344 -53.420 1.00 90.56 191 MET A O 1
ATOM 1438 N N . ILE A 1 192 ? 30.635 0.612 -51.726 1.00 88.81 192 ILE A N 1
ATOM 1439 C CA . ILE A 1 192 ? 31.539 1.392 -52.579 1.00 88.81 192 ILE A CA 1
ATOM 1440 C C . ILE A 1 192 ? 32.422 0.473 -53.435 1.00 88.81 192 ILE A C 1
ATOM 1442 O O . ILE A 1 192 ? 32.615 0.739 -54.622 1.00 88.81 192 ILE A O 1
ATOM 1446 N N . LEU A 1 193 ? 32.948 -0.621 -52.877 1.00 92.56 193 LEU A N 1
ATOM 1447 C CA . LEU A 1 193 ? 33.837 -1.529 -53.611 1.00 92.56 193 LEU A CA 1
ATOM 1448 C C . LEU A 1 193 ? 33.110 -2.321 -54.708 1.00 92.56 193 LEU A C 1
ATOM 1450 O O . LEU A 1 193 ? 33.630 -2.434 -55.819 1.00 92.56 193 LEU A O 1
ATOM 1454 N N . ILE A 1 194 ? 31.920 -2.855 -54.419 1.00 92.75 194 ILE A N 1
ATOM 1455 C CA . ILE A 1 194 ? 31.166 -3.707 -55.355 1.00 92.75 194 ILE A CA 1
ATOM 1456 C C . ILE A 1 194 ? 30.407 -2.856 -56.383 1.00 92.75 194 ILE A C 1
ATOM 1458 O O . ILE A 1 194 ? 30.462 -3.133 -57.581 1.00 92.75 194 ILE A O 1
ATOM 1462 N N . TYR A 1 195 ? 29.710 -1.810 -55.928 1.00 89.12 195 TYR A N 1
ATOM 1463 C CA . TYR A 1 195 ? 28.777 -1.028 -56.751 1.00 89.12 195 TYR A CA 1
ATOM 1464 C C . TYR A 1 195 ? 29.356 0.308 -57.241 1.00 89.12 195 TYR A C 1
ATOM 1466 O O . TYR A 1 195 ? 28.727 0.996 -58.053 1.00 89.12 195 TYR A O 1
ATOM 1474 N N . ARG A 1 196 ? 30.570 0.675 -56.804 1.00 89.31 196 ARG A N 1
ATOM 1475 C CA . ARG A 1 196 ? 31.321 1.860 -57.256 1.00 89.31 196 ARG A CA 1
ATOM 1476 C C . ARG A 1 196 ? 30.471 3.130 -57.145 1.00 89.31 196 ARG A C 1
ATOM 1478 O O . ARG A 1 196 ? 30.056 3.503 -56.054 1.00 89.31 196 ARG A O 1
ATOM 1485 N N . PHE A 1 197 ? 30.187 3.792 -58.266 1.00 85.00 197 PHE A N 1
ATOM 1486 C CA . PHE A 1 197 ? 29.437 5.050 -58.286 1.00 85.00 197 PHE A CA 1
ATOM 1487 C C . PHE A 1 197 ? 27.978 4.893 -57.828 1.00 85.00 197 PHE A C 1
ATOM 1489 O O . PHE A 1 197 ? 27.450 5.775 -57.159 1.00 85.00 197 PHE A O 1
ATOM 1496 N N . PHE A 1 198 ? 27.337 3.758 -58.127 1.00 88.12 198 PHE A N 1
ATOM 1497 C CA . PHE A 1 198 ? 25.976 3.483 -57.653 1.00 88.12 198 PHE A CA 1
ATOM 1498 C C . PHE A 1 198 ? 25.931 3.184 -56.149 1.00 88.12 198 PHE A C 1
ATOM 1500 O O . PHE A 1 198 ? 24.933 3.496 -55.504 1.00 88.12 198 PHE A O 1
ATOM 1507 N N . GLY A 1 199 ? 27.024 2.659 -55.582 1.00 88.62 199 GLY A N 1
ATOM 1508 C CA . GLY A 1 199 ? 27.160 2.436 -54.140 1.00 88.62 199 GLY A CA 1
ATOM 1509 C C . GLY A 1 199 ? 27.048 3.732 -53.336 1.00 88.62 199 GLY A C 1
ATOM 1510 O O . GLY A 1 199 ? 26.338 3.769 -52.340 1.00 88.62 199 GLY A O 1
ATOM 1511 N N . LEU A 1 200 ? 27.620 4.832 -53.839 1.00 88.81 200 LEU A N 1
ATOM 1512 C CA . LEU A 1 200 ? 27.553 6.134 -53.167 1.00 88.81 200 LEU A CA 1
ATOM 1513 C C . LEU A 1 200 ? 26.108 6.634 -52.983 1.00 88.81 200 LEU A C 1
ATOM 1515 O O . LEU A 1 200 ? 25.769 7.183 -51.937 1.00 88.81 200 LEU A O 1
ATOM 1519 N N . PHE A 1 201 ? 25.238 6.432 -53.977 1.00 91.25 201 PHE A N 1
ATOM 1520 C CA . PHE A 1 201 ? 23.822 6.795 -53.850 1.00 91.25 201 PHE A CA 1
ATOM 1521 C C . PHE A 1 201 ? 23.082 5.899 -52.852 1.00 91.25 201 PHE A C 1
ATOM 1523 O O . PHE A 1 201 ? 22.211 6.386 -52.129 1.00 91.25 201 PHE A O 1
ATOM 1530 N N . ALA A 1 202 ? 23.436 4.612 -52.789 1.00 89.50 202 ALA A N 1
ATOM 1531 C CA . ALA A 1 202 ? 22.881 3.688 -51.807 1.00 89.50 202 ALA A CA 1
ATOM 1532 C C . ALA A 1 202 ? 23.294 4.069 -50.375 1.00 89.50 202 ALA A C 1
ATOM 1534 O O . ALA A 1 202 ? 22.444 4.077 -49.488 1.00 89.50 202 ALA A O 1
ATOM 1535 N N . ASP A 1 203 ? 24.547 4.475 -50.158 1.00 90.88 203 ASP A N 1
ATOM 1536 C CA . ASP A 1 203 ? 25.036 4.913 -48.845 1.00 90.88 203 ASP A CA 1
ATOM 1537 C C . ASP A 1 203 ? 24.340 6.197 -48.369 1.00 90.88 203 ASP A C 1
ATOM 1539 O O . ASP A 1 203 ? 23.968 6.315 -47.201 1.00 90.88 203 ASP A O 1
ATOM 1543 N N . ILE A 1 204 ? 24.090 7.150 -49.275 1.00 91.25 204 ILE A N 1
ATOM 1544 C CA . ILE A 1 204 ? 23.305 8.352 -48.954 1.00 91.25 204 ILE A CA 1
ATOM 1545 C C . ILE A 1 204 ? 21.885 7.958 -48.523 1.00 91.25 204 ILE A C 1
ATOM 1547 O O . ILE A 1 204 ? 21.384 8.467 -47.519 1.00 91.25 204 ILE A O 1
ATOM 1551 N N . ALA A 1 205 ? 21.243 7.031 -49.242 1.00 92.19 205 ALA A N 1
ATOM 1552 C CA . ALA A 1 205 ? 19.914 6.539 -48.887 1.00 92.19 205 ALA A CA 1
ATOM 1553 C C . ALA A 1 205 ? 19.906 5.811 -47.530 1.00 92.19 205 ALA A C 1
ATOM 1555 O O . ALA A 1 205 ? 18.989 6.015 -46.736 1.00 92.19 205 ALA A O 1
ATOM 1556 N N . LEU A 1 206 ? 20.943 5.020 -47.240 1.00 90.12 206 LEU A N 1
ATOM 1557 C CA . LEU A 1 206 ? 21.138 4.321 -45.969 1.00 90.12 206 LEU A CA 1
ATOM 1558 C C . LEU A 1 206 ? 21.251 5.308 -44.795 1.00 90.12 206 LEU A C 1
ATOM 1560 O O . LEU A 1 206 ? 20.560 5.155 -43.789 1.00 90.12 206 LEU A O 1
ATOM 1564 N N . ILE A 1 207 ? 22.069 6.356 -44.932 1.00 90.12 207 ILE A N 1
ATOM 1565 C CA . ILE A 1 207 ? 22.235 7.391 -43.898 1.00 90.12 207 ILE A CA 1
ATOM 1566 C C . ILE A 1 207 ? 20.917 8.136 -43.661 1.00 90.12 207 ILE A C 1
ATOM 1568 O O . ILE A 1 207 ? 20.506 8.336 -42.518 1.00 90.12 207 ILE A O 1
ATOM 1572 N N . VAL A 1 208 ? 20.232 8.529 -44.737 1.00 93.88 208 VAL A N 1
ATOM 1573 C CA . VAL A 1 208 ? 18.936 9.217 -44.653 1.00 93.88 208 VAL A CA 1
ATOM 1574 C C . VAL A 1 208 ? 17.883 8.325 -43.989 1.00 93.88 208 VAL A C 1
ATOM 1576 O O . VAL A 1 208 ? 17.110 8.803 -43.158 1.00 93.88 208 VAL A O 1
ATOM 1579 N N . ASN A 1 209 ? 17.884 7.025 -44.291 1.00 90.44 209 ASN A N 1
ATOM 1580 C CA . ASN A 1 209 ? 17.016 6.055 -43.635 1.00 90.44 209 ASN A CA 1
ATOM 1581 C C . ASN A 1 209 ? 17.303 5.956 -42.128 1.00 90.44 209 ASN A C 1
ATOM 1583 O O . ASN A 1 209 ? 16.369 6.069 -41.336 1.00 90.44 209 ASN A O 1
ATOM 1587 N N . LEU A 1 210 ? 18.574 5.848 -41.727 1.00 87.44 210 LEU A N 1
ATOM 1588 C CA . LEU A 1 210 ? 18.974 5.790 -40.319 1.00 87.44 210 LEU A CA 1
ATOM 1589 C C . LEU A 1 210 ? 18.522 7.038 -39.542 1.00 87.44 210 LEU A C 1
ATOM 1591 O O . LEU A 1 210 ? 17.957 6.922 -38.454 1.00 87.44 210 LEU A O 1
ATOM 1595 N N . ILE A 1 211 ? 18.713 8.231 -40.115 1.00 90.06 211 ILE A N 1
ATOM 1596 C CA . ILE A 1 211 ? 18.263 9.493 -39.506 1.00 90.06 211 ILE A CA 1
ATOM 1597 C C . ILE A 1 211 ? 16.737 9.511 -39.353 1.00 90.06 211 ILE A C 1
ATOM 1599 O O . ILE A 1 211 ? 16.237 9.923 -38.306 1.00 90.06 211 ILE A O 1
ATOM 1603 N N . MET A 1 212 ? 15.988 9.042 -40.357 1.00 90.25 212 MET A N 1
ATOM 1604 C CA . MET A 1 212 ? 14.525 8.967 -40.273 1.00 90.25 212 MET A CA 1
ATOM 1605 C C . MET A 1 212 ? 14.050 7.999 -39.190 1.00 90.25 212 MET A C 1
ATOM 1607 O O . MET A 1 212 ? 13.166 8.358 -38.414 1.00 90.25 212 MET A O 1
ATOM 1611 N N . VAL A 1 213 ? 14.638 6.803 -39.098 1.00 87.88 213 VAL A N 1
ATOM 1612 C CA . VAL A 1 213 ? 14.272 5.815 -38.070 1.00 87.88 213 VAL A CA 1
ATOM 1613 C C . VAL A 1 213 ? 14.527 6.379 -36.672 1.00 87.88 213 VAL A C 1
ATOM 1615 O O . VAL A 1 213 ? 13.630 6.355 -35.829 1.00 87.88 213 VAL A O 1
ATOM 1618 N N . LEU A 1 214 ? 15.705 6.969 -36.437 1.00 86.25 214 LEU A N 1
ATOM 1619 C CA . LEU A 1 214 ? 16.033 7.586 -35.149 1.00 86.25 214 LEU A CA 1
ATOM 1620 C C . LEU A 1 214 ? 15.131 8.791 -34.834 1.00 86.25 214 LEU A C 1
ATOM 1622 O O . LEU A 1 214 ? 14.703 8.958 -33.692 1.00 86.25 214 LEU A O 1
ATOM 1626 N N . GLY A 1 215 ? 14.798 9.603 -35.840 1.00 89.19 215 GLY A N 1
ATOM 1627 C CA . GLY A 1 215 ? 13.889 10.741 -35.698 1.00 89.19 215 GLY A CA 1
ATOM 1628 C C . GLY A 1 215 ? 12.469 10.323 -35.308 1.00 89.19 215 GLY A C 1
ATOM 1629 O O . GLY A 1 215 ? 11.884 10.910 -34.399 1.00 89.19 215 GLY A O 1
ATOM 1630 N N . ILE A 1 216 ? 11.931 9.272 -35.936 1.00 89.62 216 ILE A N 1
ATOM 1631 C CA . ILE A 1 216 ? 10.604 8.731 -35.608 1.00 89.62 216 ILE A CA 1
ATOM 1632 C C . ILE A 1 216 ? 10.593 8.137 -34.194 1.00 89.62 216 ILE A C 1
ATOM 1634 O O . ILE A 1 216 ? 9.667 8.407 -33.431 1.00 89.62 216 ILE A O 1
ATOM 1638 N N . LEU A 1 217 ? 11.628 7.378 -33.813 1.00 88.06 217 LEU A N 1
ATOM 1639 C CA . LEU A 1 217 ? 11.745 6.828 -32.456 1.00 88.06 217 LEU A CA 1
ATOM 1640 C C . LEU A 1 217 ? 11.791 7.937 -31.397 1.00 88.06 217 LEU A C 1
ATOM 1642 O O . LEU A 1 217 ? 11.113 7.838 -30.374 1.00 88.06 217 LEU A O 1
ATOM 1646 N N . SER A 1 218 ? 12.529 9.019 -31.667 1.00 87.06 218 SER A N 1
ATOM 1647 C CA . SER A 1 218 ? 12.597 10.182 -30.779 1.00 87.06 218 SER A CA 1
ATOM 1648 C C . SER A 1 218 ? 11.248 10.895 -30.649 1.00 87.06 218 SER A C 1
ATOM 1650 O O . SER A 1 218 ? 10.855 11.242 -29.536 1.00 87.06 218 SER A O 1
ATOM 1652 N N . LEU A 1 219 ? 10.514 11.066 -31.754 1.00 89.75 219 LEU A N 1
ATOM 1653 C CA . LEU A 1 219 ? 9.198 11.711 -31.758 1.00 89.75 219 LEU A CA 1
ATOM 1654 C C . LEU A 1 219 ? 8.147 10.904 -30.982 1.00 89.75 219 LEU A C 1
ATOM 1656 O O . LEU A 1 219 ? 7.291 11.481 -30.318 1.00 89.75 219 LEU A O 1
ATOM 1660 N N . LEU A 1 220 ? 8.230 9.574 -31.037 1.00 90.19 220 LEU A N 1
ATOM 1661 C CA . LEU A 1 220 ? 7.328 8.664 -30.327 1.00 90.19 220 LEU A CA 1
ATOM 1662 C C . LEU A 1 220 ? 7.750 8.384 -28.876 1.00 90.19 220 LEU A C 1
ATOM 1664 O O . LEU A 1 220 ? 7.091 7.591 -28.208 1.00 90.19 220 LEU A O 1
ATOM 1668 N N . GLN A 1 221 ? 8.848 8.987 -28.397 1.00 83.38 221 GLN A N 1
ATOM 1669 C CA . GLN A 1 221 ? 9.471 8.665 -27.104 1.00 83.38 221 GLN A CA 1
ATOM 1670 C C . GLN A 1 221 ? 9.720 7.155 -26.916 1.00 83.38 221 GLN A C 1
ATOM 1672 O O . GLN A 1 221 ? 9.720 6.639 -25.798 1.00 83.38 221 GLN A O 1
ATOM 1677 N N . ALA A 1 222 ? 9.933 6.432 -28.017 1.00 80.25 222 ALA A N 1
ATOM 1678 C CA . ALA A 1 222 ? 10.205 5.008 -27.980 1.00 80.25 222 ALA A CA 1
ATOM 1679 C C . ALA A 1 222 ? 11.633 4.781 -27.471 1.00 80.25 222 ALA A C 1
ATOM 1681 O O . ALA A 1 222 ? 12.590 5.397 -27.944 1.00 80.25 222 ALA A O 1
ATOM 1682 N N . THR A 1 223 ? 11.791 3.888 -26.498 1.00 74.81 223 THR A N 1
ATOM 1683 C CA . THR A 1 223 ? 13.103 3.566 -25.940 1.00 74.81 223 THR A CA 1
ATOM 1684 C C . THR A 1 223 ? 13.870 2.635 -26.876 1.00 74.81 223 THR A C 1
ATOM 1686 O O . THR A 1 223 ? 13.389 1.569 -27.263 1.00 74.81 223 THR A O 1
ATOM 1689 N N . LEU A 1 224 ? 15.099 3.024 -27.233 1.00 70.31 224 LEU A N 1
ATOM 1690 C CA . LEU A 1 224 ? 16.004 2.166 -27.993 1.00 70.31 224 LEU A CA 1
ATOM 1691 C C . LEU A 1 224 ? 16.579 1.099 -27.055 1.00 70.31 224 LEU A C 1
ATOM 1693 O O . LEU A 1 224 ? 17.543 1.331 -26.328 1.00 70.31 224 LEU A O 1
ATOM 1697 N N . THR A 1 225 ? 15.937 -0.063 -27.036 1.00 74.81 225 THR A N 1
ATOM 1698 C CA . THR A 1 225 ? 16.364 -1.210 -26.230 1.00 74.81 225 THR A CA 1
ATOM 1699 C C . THR A 1 225 ? 17.387 -2.061 -26.986 1.00 74.81 225 THR A C 1
ATOM 1701 O O . THR A 1 225 ? 17.533 -1.947 -28.201 1.00 74.81 225 THR A O 1
ATOM 1704 N N . LEU A 1 226 ? 18.090 -2.945 -26.275 1.00 66.50 226 LEU A N 1
ATOM 1705 C CA . LEU A 1 226 ? 19.084 -3.863 -26.849 1.00 66.50 226 LEU A CA 1
ATOM 1706 C C . LEU A 1 226 ? 18.522 -4.691 -28.036 1.00 66.50 226 LEU A C 1
ATOM 1708 O O . LEU A 1 226 ? 19.188 -4.750 -29.070 1.00 66.50 226 LEU A O 1
ATOM 1712 N N . PRO A 1 227 ? 17.279 -5.221 -27.989 1.00 64.19 227 PRO A N 1
ATOM 1713 C CA . PRO A 1 227 ? 16.639 -5.830 -29.161 1.00 64.19 227 PRO A CA 1
ATOM 1714 C C . PRO A 1 227 ? 16.423 -4.864 -30.335 1.00 64.19 227 PRO A C 1
ATOM 1716 O O . PRO A 1 227 ? 16.514 -5.276 -31.486 1.00 64.19 227 PRO A O 1
ATOM 1719 N N . GLY A 1 228 ? 16.159 -3.584 -30.060 1.00 66.81 228 GLY A N 1
ATOM 1720 C CA . GLY A 1 228 ? 16.026 -2.546 -31.084 1.00 66.81 228 GLY A CA 1
ATOM 1721 C C . GLY A 1 228 ? 17.348 -2.222 -31.782 1.00 66.81 228 GLY A C 1
ATOM 1722 O O . GLY A 1 228 ? 17.352 -2.021 -32.988 1.00 66.81 228 GLY A O 1
ATOM 1723 N N . ILE A 1 229 ? 18.470 -2.240 -31.051 1.00 70.31 229 ILE A N 1
ATOM 1724 C CA . ILE A 1 229 ? 19.820 -2.090 -31.630 1.00 70.31 229 ILE A CA 1
ATOM 1725 C C . ILE A 1 229 ? 20.190 -3.313 -32.479 1.00 70.31 229 ILE A C 1
ATOM 1727 O O . ILE A 1 229 ? 20.866 -3.161 -33.482 1.00 70.31 229 ILE A O 1
ATOM 1731 N N . ALA A 1 230 ? 19.752 -4.515 -32.093 1.00 65.88 230 ALA A N 1
ATOM 1732 C CA . ALA A 1 230 ? 20.018 -5.739 -32.852 1.00 65.88 230 ALA A CA 1
ATOM 1733 C C . ALA A 1 230 ? 19.133 -5.900 -34.104 1.00 65.88 230 ALA A C 1
ATOM 1735 O O . ALA A 1 230 ? 19.480 -6.666 -35.000 1.00 65.88 230 ALA A O 1
ATOM 1736 N N . GLY A 1 231 ? 17.970 -5.242 -34.135 1.00 64.06 231 GLY A N 1
ATOM 1737 C CA . GLY A 1 231 ? 17.039 -5.287 -35.265 1.00 64.06 231 GLY A CA 1
ATOM 1738 C C . GLY A 1 231 ? 17.335 -4.280 -36.381 1.00 64.06 231 GLY A C 1
ATOM 1739 O O . GLY A 1 231 ? 16.793 -4.446 -37.473 1.00 64.06 231 GLY A O 1
ATOM 1740 N N . ILE A 1 232 ? 18.150 -3.255 -36.106 1.00 63.25 232 ILE A N 1
ATOM 1741 C CA . ILE A 1 232 ? 18.639 -2.251 -37.070 1.00 63.25 232 ILE A CA 1
ATOM 1742 C C . ILE A 1 232 ? 20.012 -2.690 -37.581 1.00 63.25 232 ILE A C 1
ATOM 1744 O O . ILE A 1 232 ? 20.218 -2.624 -38.812 1.00 63.25 232 ILE A O 1
#

Sequence (232 aa):
LDDPERIKSLLGQTAKLTFQLVDQTASYDPNNPKKIPIGSEALESDDVAGYKYIIRKRIMVGGENLVDAQPGFDNQTNEPIVTFRFDRIGAKKFGKATQNNIGKPFAIVLDEKVISAPVIREPILGGSGQISGGFSAEEANDLAILLRAGALPAPLIILEERSVGPDLGADSIAAGKYAAIIGFVAVIIFMILIYRFFGLFADIALIVNLIMVLGILSLLQATLTLPGIAGI

Organism: NCBI:txid408172

InterPro domains:
  IPR005791 Protein translocase subunit SecD [TIGR01129] (2-232)
  IPR022813 Protein-export membrane protein SecD/SecF, archaeal and bacterial [PTHR30081] (2-232)
  IPR048634 Protein export membrane protein SecD/SecF, C-terminal [PF02355] (160-232)
  IPR054384 SecDF, P1 head subdomain [PF22599] (41-154)
  IPR055344 Protein-export membrane protein SecD/SecF, C-terminal, bacterial [TIGR00916] (86-232)

Radius of gyration: 30.09 Å; Cα contacts (8 Å, |Δi|>4): 346; chains: 1; bounding box: 60×36×94 Å

Solvent-accessible surface area (backbone atoms only — not comparable to full-atom values): 12914 Å² total; per-residue (Å²): 136,92,54,70,66,62,53,49,61,59,63,52,50,42,40,44,36,34,32,25,42,49,42,82,91,46,76,74,41,96,92,49,76,83,66,63,57,92,65,43,44,79,28,43,34,68,74,43,87,92,42,47,48,35,33,32,72,60,72,60,38,54,36,90,31,54,72,45,40,42,54,49,61,40,92,86,79,68,42,32,21,28,37,38,32,39,37,79,64,33,11,52,40,42,17,56,51,31,56,78,36,58,78,37,38,44,27,36,29,44,72,76,28,31,53,32,59,55,62,30,81,62,61,43,69,83,22,56,52,73,49,61,58,88,42,49,71,64,55,21,40,52,50,17,50,38,56,57,72,32,54,50,96,62,80,67,76,90,86,79,84,85,81,83,59,70,62,70,54,49,53,51,50,53,52,49,51,53,50,50,53,54,50,52,53,52,50,47,53,48,35,37,70,76,48,41,77,62,17,54,58,50,48,53,51,51,52,53,48,51,54,49,54,54,50,52,34,59,75,68,69,53,79,87,43,72,70,54,64,72,74,106

Foldseek 3Di:
DPDPVVVVVLQQFQFKKFKFFFDPVDAQDPVCNPPQDPQWDWFAAPQDPPGTTTTGVDTLAILVQWDAKDWDADPPPRAIKIKTAGHPVRLVSQLVVLQVQAQTWMFIDTPRYTHDTDGRPDRRNRRMDMRDRRDDSVRSHSSRVSSNVTGDPDGDDDPDDDDDDCVVQVVLVVVLVVVLVVVLVVQLVVLCVPVPPVSVVVNVVVVVVVVVVVVVCVVVVNDCGSVNSVVD

Nearest PDB structures (foldseek):
  5xap-assembly1_A  TM=6.429E-01  e=2.412E-15  Deinococcus radiodurans R1 = ATCC 13939 = DSM 20539
  5yhf-assembly1_A  TM=6.502E-01  e=2.412E-15  Thermus thermophilus HB8
  3aqo-assembly2_B  TM=7.664E-01  e=1.077E-13  Thermus thermophilus HB8
  5xam-assembly1_A  TM=5.865E-01  e=8.587E-10  Deinococcus radiodurans R1 = ATCC 13939 = DSM 20539
  3aqp-assembly1_A  TM=4.390E-01  e=1.041E-10  Thermus thermophilus HB8

Mean predicted aligned error: 12.04 Å